Protein AF-A0A945W3G8-F1 (afdb_monomer_lite)

pLDDT: mean 80.47, std 15.17, range [30.19, 98.31]

Radius of gyration: 28.45 Å; chains: 1; bounding box: 68×51×77 Å

Foldseek 3Di:
DDDDDPVLVQVLQLLLLLCLLCVVQPQAAPPPRHRPSLQKAWAFPDPVPAPDGLSVQSGDPDPDNHFSVVSVVRSVRTHIHGQLRRQCVVPVEADVVLVVLCVLVVHQAAPPPRHHGSYSSQKAWAQPDPVPAPDGPPPPQADPVVRDGVDDPVVVSVRSVRTGIHGSNVSSVVVDPPVSCVVCVVVSNVCNVPPDGLVPAPLVVLLVCVVVPHDLVRVCVVRVHDSVSSVVSVVVCVVVVVHDDPPPPVPQQAADDPVCLVVCLVVLVVCQVVPDDLVVSCVVVRHDSVSSVVSVVVCVVVVNDRDDPDDPDPPD

Secondary structure (DSSP, 8-state):
-PPPPHHHHHHHHHHHHHHHHHHHTTSS-TTT----TTTEEEEES-TTS-SS-HHHHH---TT-PPPHHHHHHHHTTEEEEEHHHHHHHH--SPPHHHHHHHHHHT--S-TTT----SSGGGEEEEES-SSS-SS-TTSS-EEGGGTEESS-HHHHHHHHTTEEEEEHHHHHHHHS-HHHHHHHHHHHHHHHHT---GGGS-HHHHHHHHHTT--HHHHHHHTTS-HHHHHHHHHHHHHTTSSPPP------PPPPPHHHHHHHHHHHHHHHHTT--HHHHHHHHTS-HHHHHHHHHHHHHTT--------S----

Sequence (316 aa):
MEHPHKNDQIYALFWAKKIKAIRLLGGKCKKCNNDDIFVLEFHHIDSKTKKGEINSFLQSKKKCSSKWSEIEKELNKCELLCRNCHAELHHPMSHPLKEKLLELKGYDNCSKCGYKGKSSASLDFHHRNREEKKFKLSDKYYRYTLKRFILPLETIIIELDKCDILCRNCHTLEIINMPKFDRLKKKIYYKTENYVEIDNWDTEKLKKMYNEGYVYPKIASKLGCSRFTVMNLIKKMLSDKSLKKRSSKIVKRKPLPKSKFYKKRYKMEKMYLDGMIIKEIASIMNCDNKTVLNIMELLRKEGRDVPMRYRRRNLK

Structure (mmCIF, N/CA/C/O backbone):
data_AF-A0A945W3G8-F1
#
_entry.id   AF-A0A945W3G8-F1
#
loop_
_atom_site.group_PDB
_atom_site.id
_atom_site.type_symbol
_atom_site.label_atom_id
_atom_site.label_alt_id
_atom_site.label_comp_id
_atom_site.label_asym_id
_atom_site.label_entity_id
_atom_site.label_seq_id
_atom_site.pdbx_PDB_ins_code
_atom_site.Cartn_x
_atom_site.Cartn_y
_atom_site.Cartn_z
_atom_site.occupancy
_atom_site.B_iso_or_equiv
_atom_site.auth_seq_id
_atom_site.auth_comp_id
_atom_site.auth_asym_id
_atom_site.auth_atom_id
_atom_site.pdbx_PDB_model_num
ATOM 1 N N . MET A 1 1 ? -14.868 -20.190 14.571 1.00 30.72 1 MET A N 1
ATOM 2 C CA . MET A 1 1 ? -14.500 -18.902 13.937 1.00 30.72 1 MET A CA 1
ATOM 3 C C . MET A 1 1 ? -13.029 -18.640 14.213 1.00 30.72 1 MET A C 1
ATOM 5 O O . MET A 1 1 ? -12.675 -18.397 15.360 1.00 30.72 1 MET A O 1
ATOM 9 N N . GLU A 1 2 ? -12.173 -18.763 13.199 1.00 31.05 2 GLU A N 1
ATOM 10 C CA . GLU A 1 2 ? -10.727 -18.560 13.340 1.00 31.05 2 GLU A CA 1
ATOM 11 C C . GLU A 1 2 ? -10.406 -17.135 13.807 1.00 31.05 2 GLU A C 1
ATOM 13 O O . GLU A 1 2 ? -10.889 -16.139 13.260 1.00 31.05 2 GLU A O 1
ATOM 18 N N . HIS A 1 3 ? -9.592 -17.025 14.855 1.00 34.25 3 HIS A N 1
ATOM 19 C CA . HIS A 1 3 ? -9.113 -15.737 15.333 1.00 34.25 3 HIS A CA 1
ATOM 20 C C . HIS A 1 3 ? -8.215 -15.089 14.265 1.00 34.25 3 HIS A C 1
ATOM 22 O O . HIS A 1 3 ? -7.260 -15.718 13.815 1.00 34.25 3 HIS A O 1
ATOM 28 N N . PRO A 1 4 ? -8.442 -13.818 13.882 1.00 46.78 4 PRO A N 1
ATOM 29 C CA . PRO A 1 4 ? -7.629 -13.179 12.857 1.00 46.78 4 PRO A CA 1
ATOM 30 C C . PRO A 1 4 ? -6.174 -13.071 13.328 1.00 46.78 4 PRO A C 1
ATOM 32 O O . PRO A 1 4 ? -5.894 -12.394 14.325 1.00 46.78 4 PRO A O 1
ATOM 35 N N . HIS A 1 5 ? -5.251 -13.701 12.592 1.00 60.31 5 HIS A N 1
ATOM 36 C CA . HIS A 1 5 ? -3.813 -13.604 12.834 1.00 60.31 5 HIS A CA 1
ATOM 37 C C . HIS A 1 5 ? -3.393 -12.129 12.950 1.00 60.31 5 HIS A C 1
ATOM 39 O O . HIS A 1 5 ? -3.849 -11.268 12.197 1.00 60.31 5 HIS A O 1
ATOM 45 N N . LYS A 1 6 ? -2.491 -11.808 13.886 1.00 61.47 6 LYS A N 1
ATOM 46 C CA . LYS A 1 6 ? -2.001 -10.436 14.147 1.00 61.47 6 LYS A CA 1
ATOM 47 C C . LYS A 1 6 ? -1.537 -9.702 12.874 1.00 61.47 6 LYS A C 1
ATOM 49 O O . LYS A 1 6 ? -1.712 -8.489 12.764 1.00 61.47 6 LYS A O 1
ATOM 54 N N . ASN A 1 7 ? -1.021 -10.444 11.896 1.00 76.75 7 ASN A N 1
ATOM 55 C CA . ASN A 1 7 ? -0.588 -9.928 10.597 1.00 76.75 7 ASN A CA 1
ATOM 56 C C . ASN A 1 7 ? -1.745 -9.407 9.724 1.00 76.75 7 ASN A C 1
ATOM 58 O O . ASN A 1 7 ? -1.542 -8.473 8.952 1.00 76.75 7 ASN A O 1
ATOM 62 N N . ASP A 1 8 ? -2.959 -9.937 9.872 1.00 84.06 8 ASP A N 1
ATOM 63 C CA . ASP A 1 8 ? -4.133 -9.512 9.100 1.00 84.06 8 ASP A CA 1
ATOM 64 C C . ASP A 1 8 ? -4.703 -8.190 9.597 1.00 84.06 8 ASP A C 1
ATOM 66 O O . ASP A 1 8 ? -5.223 -7.396 8.819 1.00 84.06 8 ASP A O 1
ATOM 70 N N . GLN A 1 9 ? -4.594 -7.917 10.898 1.00 80.69 9 GLN A N 1
ATOM 71 C CA . GLN A 1 9 ? -5.005 -6.625 11.446 1.00 80.69 9 GLN A CA 1
ATOM 72 C C . GLN A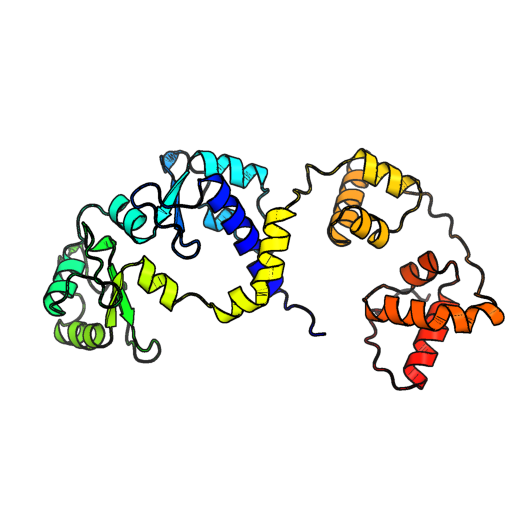 1 9 ? -4.102 -5.495 10.947 1.00 80.69 9 GLN A C 1
ATOM 74 O O . GLN A 1 9 ? -4.609 -4.442 10.568 1.00 80.69 9 GLN A O 1
ATOM 79 N N . ILE A 1 10 ? -2.786 -5.732 10.922 1.00 83.19 10 ILE A N 1
ATOM 80 C CA . ILE A 1 10 ? -1.793 -4.772 10.418 1.00 83.19 10 ILE A CA 1
ATOM 81 C C . ILE A 1 10 ? -2.000 -4.546 8.919 1.00 83.19 10 ILE A C 1
ATOM 83 O O . ILE A 1 10 ? -2.080 -3.400 8.485 1.00 83.19 10 ILE A O 1
ATOM 87 N N . TYR A 1 11 ? -2.154 -5.627 8.151 1.00 87.50 11 TYR A N 1
ATOM 88 C CA . TYR A 1 11 ? -2.417 -5.562 6.714 1.00 87.50 11 TYR A CA 1
ATOM 89 C C . TYR A 1 11 ? -3.711 -4.798 6.404 1.00 87.50 11 TYR A C 1
ATOM 91 O O . TYR A 1 11 ? -3.707 -3.886 5.580 1.00 87.50 11 TYR A O 1
ATOM 99 N N . ALA A 1 12 ? -4.804 -5.110 7.110 1.00 89.06 12 ALA A N 1
ATOM 100 C CA . ALA A 1 12 ? -6.080 -4.436 6.901 1.00 89.06 12 ALA A CA 1
ATOM 101 C C . ALA A 1 12 ? -6.018 -2.942 7.252 1.00 89.06 12 ALA A C 1
ATOM 103 O O . ALA A 1 12 ? -6.626 -2.127 6.569 1.00 89.06 12 ALA A O 1
ATOM 104 N N . LEU A 1 13 ? -5.283 -2.569 8.307 1.00 86.50 13 LEU A N 1
ATOM 105 C CA . LEU A 1 13 ? -5.115 -1.167 8.693 1.00 86.50 13 LEU A CA 1
ATOM 106 C C . LEU A 1 13 ? -4.261 -0.387 7.685 1.00 86.50 13 LEU A C 1
ATOM 108 O O . LEU A 1 13 ? -4.603 0.749 7.368 1.00 86.50 13 LEU A O 1
ATOM 112 N N . PHE A 1 14 ? -3.182 -0.992 7.181 1.00 90.38 14 PHE A N 1
ATOM 113 C CA . PHE A 1 14 ? -2.349 -0.400 6.133 1.00 90.38 14 PHE A CA 1
ATOM 114 C C . PHE A 1 14 ? -3.186 -0.068 4.895 1.00 90.38 14 PHE A C 1
ATOM 116 O O . PHE A 1 14 ? -3.223 1.085 4.471 1.00 90.38 14 PHE A O 1
ATOM 123 N N . TRP A 1 15 ? -3.919 -1.053 4.367 1.00 93.38 15 TRP A N 1
ATOM 124 C CA . TRP A 1 15 ? -4.763 -0.845 3.191 1.00 93.38 15 TRP A CA 1
ATOM 125 C C . TRP A 1 15 ? -5.901 0.131 3.451 1.00 93.38 15 TRP A C 1
ATOM 127 O O . TRP A 1 15 ? -6.188 0.958 2.592 1.00 93.38 15 TRP A O 1
ATOM 137 N N . ALA A 1 16 ? -6.498 0.107 4.646 1.00 92.31 16 ALA A N 1
ATOM 138 C CA . ALA A 1 16 ? -7.547 1.055 4.991 1.00 92.31 16 ALA A CA 1
ATOM 139 C C . ALA A 1 16 ? -7.052 2.507 4.914 1.00 92.31 16 ALA A C 1
ATOM 141 O O . ALA A 1 16 ? -7.707 3.349 4.298 1.00 92.31 16 ALA A O 1
ATOM 142 N N . LYS A 1 17 ? -5.867 2.781 5.482 1.00 91.38 17 LYS A N 1
ATOM 143 C CA . LYS A 1 17 ? -5.213 4.093 5.397 1.00 91.38 17 LYS A CA 1
ATOM 144 C C . LYS A 1 17 ? -4.795 4.433 3.964 1.00 91.38 17 LYS A C 1
ATOM 146 O O . LYS A 1 17 ? -5.024 5.559 3.537 1.00 91.38 17 LYS A O 1
ATOM 151 N N . LYS A 1 18 ? -4.224 3.476 3.216 1.00 94.31 18 LYS A N 1
ATOM 152 C CA . LYS A 1 18 ? -3.807 3.679 1.817 1.00 94.31 18 LYS A CA 1
ATOM 153 C C . LYS A 1 18 ? -4.994 4.076 0.934 1.00 94.31 18 LYS A C 1
ATOM 155 O O . LYS A 1 18 ? -4.904 5.067 0.225 1.00 94.31 18 LYS A O 1
ATOM 160 N N . ILE A 1 19 ? -6.113 3.356 1.019 1.00 95.94 19 ILE A N 1
ATOM 161 C CA . ILE A 1 19 ? -7.331 3.663 0.250 1.00 95.94 19 ILE A CA 1
ATOM 162 C C . ILE A 1 19 ? -7.893 5.027 0.653 1.00 95.94 19 ILE A C 1
ATOM 164 O O . ILE A 1 19 ? -8.250 5.819 -0.214 1.00 95.94 19 ILE A O 1
ATOM 168 N N . LYS A 1 20 ? -7.933 5.335 1.957 1.00 94.38 20 LYS A N 1
ATOM 169 C CA . LYS A 1 20 ? -8.378 6.651 2.431 1.00 94.38 20 LYS A CA 1
ATOM 170 C C . LYS A 1 20 ? -7.509 7.778 1.853 1.00 94.38 20 LYS A C 1
ATOM 172 O O . LYS A 1 20 ? -8.040 8.788 1.412 1.00 94.38 20 LYS A O 1
ATOM 177 N N . ALA A 1 21 ? -6.193 7.576 1.800 1.00 94.81 21 ALA A N 1
ATOM 178 C CA . ALA A 1 21 ? -5.236 8.542 1.264 1.00 94.81 21 ALA A CA 1
ATOM 179 C C . ALA A 1 21 ? -5.372 8.715 -0.257 1.00 94.81 21 ALA A C 1
ATOM 181 O O . ALA A 1 21 ? -5.361 9.836 -0.751 1.00 94.81 21 ALA A O 1
ATOM 182 N N . ILE A 1 22 ? -5.571 7.614 -0.989 1.00 97.12 22 ILE A N 1
ATOM 183 C CA . ILE A 1 22 ? -5.859 7.630 -2.431 1.00 97.12 22 ILE A CA 1
ATOM 184 C C . ILE A 1 22 ? -7.118 8.452 -2.724 1.00 97.12 22 ILE A C 1
ATOM 186 O O . ILE A 1 22 ? -7.099 9.301 -3.611 1.00 97.12 22 ILE A O 1
ATOM 190 N N . ARG A 1 23 ? -8.198 8.241 -1.959 1.00 96.25 23 ARG A N 1
ATOM 191 C CA . ARG A 1 23 ? -9.456 8.983 -2.128 1.00 96.25 23 ARG A CA 1
ATOM 192 C C . ARG A 1 23 ? -9.293 10.482 -1.874 1.00 96.25 23 ARG A C 1
ATOM 194 O O . ARG A 1 23 ? -9.850 11.265 -2.632 1.00 96.25 23 ARG A O 1
ATOM 201 N N . LEU A 1 24 ? -8.515 10.876 -0.860 1.00 94.81 24 LEU A N 1
ATOM 202 C CA . LEU A 1 24 ? -8.228 12.292 -0.592 1.00 94.81 24 LEU A CA 1
ATOM 203 C C . LEU A 1 24 ? -7.508 12.983 -1.758 1.00 94.81 24 LEU A C 1
ATOM 205 O O . LEU A 1 24 ? -7.761 14.152 -2.014 1.00 94.81 24 LEU A O 1
ATOM 209 N N . LEU A 1 25 ? -6.650 12.262 -2.484 1.00 95.81 25 LEU A N 1
ATOM 210 C CA . LEU A 1 25 ? -5.926 12.789 -3.646 1.00 95.81 25 LEU A CA 1
ATOM 211 C C . LEU A 1 25 ? -6.666 12.570 -4.980 1.00 95.81 25 LEU A C 1
ATOM 213 O O . LEU A 1 25 ? -6.052 12.620 -6.043 1.00 95.81 25 LEU A O 1
ATOM 217 N N . GLY A 1 26 ? -7.978 12.310 -4.942 1.00 95.94 26 GLY A N 1
ATOM 218 C CA . GLY A 1 26 ? -8.833 12.227 -6.132 1.00 95.94 26 GLY A CA 1
ATOM 219 C C . GLY A 1 26 ? -8.978 10.835 -6.753 1.00 95.94 26 GLY A C 1
ATOM 220 O O . GLY A 1 26 ? -9.669 10.692 -7.757 1.00 95.94 26 GLY A O 1
ATOM 221 N N . GLY A 1 27 ? -8.367 9.798 -6.173 1.00 97.44 27 GLY A N 1
ATOM 222 C CA . GLY A 1 27 ? -8.619 8.400 -6.544 1.00 97.44 27 GLY A CA 1
ATOM 223 C C . GLY A 1 27 ? -7.973 7.913 -7.843 1.00 97.44 27 GLY A C 1
ATOM 224 O O . GLY A 1 27 ? -8.088 6.733 -8.151 1.00 97.44 27 GLY A O 1
ATOM 225 N N . LYS A 1 28 ? -7.279 8.781 -8.582 1.00 98.31 28 LYS A N 1
ATOM 226 C CA . LYS A 1 28 ? -6.710 8.470 -9.898 1.00 98.31 28 LYS A CA 1
ATOM 227 C C . LYS A 1 28 ? -5.359 9.136 -10.121 1.00 98.31 28 LYS A C 1
ATOM 229 O O . LYS A 1 28 ? -5.030 10.141 -9.498 1.00 98.31 28 LYS A O 1
ATOM 234 N N . CYS A 1 29 ? -4.580 8.574 -11.035 1.00 98.25 29 CYS A N 1
ATOM 235 C CA . CYS A 1 29 ? -3.309 9.125 -11.479 1.00 98.25 29 CYS A CA 1
ATOM 236 C C . CYS A 1 29 ? -3.519 10.503 -12.116 1.00 98.25 29 CYS A C 1
ATOM 238 O O . CYS A 1 29 ? -4.246 10.625 -13.100 1.00 98.25 29 CYS A O 1
ATOM 240 N N . LYS A 1 30 ? -2.802 11.518 -11.630 1.00 97.81 30 LYS A N 1
ATOM 241 C CA . LYS A 1 30 ? -2.860 12.892 -12.147 1.00 97.81 30 LYS A CA 1
ATOM 242 C C . LYS A 1 30 ? -2.404 13.018 -13.608 1.00 97.81 30 LYS A C 1
ATOM 244 O O . LYS A 1 30 ? -2.843 13.926 -14.301 1.00 97.81 30 LYS A O 1
ATOM 249 N N . LYS A 1 31 ? -1.543 12.108 -14.087 1.00 96.69 31 LYS A N 1
ATOM 250 C CA . LYS A 1 31 ? -0.975 12.138 -15.451 1.00 96.69 31 LYS A CA 1
ATOM 251 C C . LYS A 1 31 ? -1.792 11.351 -16.482 1.00 96.69 31 LYS A C 1
ATOM 253 O O . LYS A 1 31 ? -1.876 11.777 -17.625 1.00 96.69 31 LYS A O 1
ATOM 258 N N . CYS A 1 32 ? -2.344 10.190 -16.116 1.00 96.06 32 CYS A N 1
ATOM 259 C CA . CYS A 1 32 ? -2.992 9.278 -17.075 1.00 96.06 32 CYS A CA 1
ATOM 260 C C . CYS A 1 32 ? -4.372 8.762 -16.649 1.00 96.06 32 CYS A C 1
ATOM 262 O O . CYS A 1 32 ? -4.902 7.865 -17.295 1.00 96.06 32 CYS A O 1
ATOM 264 N N . ASN A 1 33 ? -4.942 9.281 -15.558 1.00 97.44 33 ASN A N 1
ATOM 265 C CA . ASN A 1 33 ? -6.260 8.911 -15.031 1.00 97.44 33 ASN A CA 1
ATOM 266 C C . ASN A 1 33 ? -6.455 7.442 -14.612 1.00 97.44 33 ASN A C 1
ATOM 268 O O . ASN A 1 33 ? -7.558 7.095 -14.211 1.00 97.44 33 ASN A O 1
ATOM 272 N N . ASN A 1 34 ? -5.418 6.596 -14.631 1.00 97.12 34 ASN A N 1
ATOM 273 C CA . ASN A 1 34 ? -5.500 5.241 -14.077 1.00 97.12 34 ASN A CA 1
ATOM 274 C C . ASN A 1 34 ? -5.949 5.294 -12.604 1.00 97.12 34 ASN A C 1
ATOM 276 O O . ASN A 1 34 ? -5.357 6.031 -11.816 1.00 97.12 34 ASN A O 1
ATOM 280 N N . ASP A 1 35 ? -6.976 4.534 -12.247 1.00 97.88 35 ASP A N 1
ATOM 281 C CA . ASP A 1 35 ? -7.663 4.552 -10.951 1.00 97.88 35 ASP A CA 1
ATOM 282 C C . ASP A 1 35 ? -7.461 3.261 -10.137 1.00 97.88 35 ASP A C 1
ATOM 284 O O . ASP A 1 35 ? -8.053 3.073 -9.070 1.00 97.88 35 ASP A O 1
ATOM 288 N N . ASP A 1 36 ? -6.571 2.376 -10.591 1.00 97.44 36 ASP A N 1
ATOM 289 C CA . ASP A 1 36 ? -6.292 1.126 -9.901 1.00 97.44 36 ASP A CA 1
ATOM 290 C C . ASP A 1 36 ? -5.478 1.377 -8.615 1.00 97.44 36 ASP A C 1
ATOM 292 O O . ASP A 1 36 ? -4.273 1.656 -8.610 1.00 97.44 36 ASP A O 1
ATOM 296 N N . ILE A 1 37 ? -6.154 1.215 -7.474 1.00 97.31 37 ILE A N 1
ATOM 297 C CA . ILE A 1 37 ? -5.619 1.433 -6.121 1.00 97.31 37 ILE A CA 1
ATOM 298 C C . ILE A 1 37 ? -4.339 0.641 -5.811 1.00 97.31 37 ILE A C 1
ATOM 300 O O . ILE A 1 37 ? -3.584 0.998 -4.894 1.00 97.31 37 ILE A O 1
ATOM 304 N N . PHE A 1 38 ? -4.095 -0.451 -6.534 1.00 97.12 38 PHE A N 1
ATOM 305 C CA . PHE A 1 38 ? -2.949 -1.325 -6.338 1.00 97.12 38 PHE A CA 1
ATOM 306 C C . PHE A 1 38 ? -1.671 -0.741 -6.941 1.00 97.12 38 PHE A C 1
ATOM 308 O O . PHE A 1 38 ? -0.588 -0.901 -6.362 1.00 97.12 38 PHE A O 1
ATOM 315 N N . VAL A 1 39 ? -1.800 -0.003 -8.045 1.00 97.25 39 VAL A N 1
ATOM 316 C CA . VAL A 1 39 ? -0.677 0.579 -8.792 1.00 97.25 39 VAL A CA 1
ATOM 317 C C . VAL A 1 39 ? -0.473 2.065 -8.509 1.00 97.25 39 VAL A C 1
ATOM 319 O O . VAL A 1 39 ? 0.512 2.635 -8.972 1.00 97.25 39 VAL A O 1
ATOM 322 N N . LEU A 1 40 ? -1.363 2.696 -7.740 1.00 97.88 40 LEU A N 1
ATOM 323 C CA . LEU A 1 40 ? -1.220 4.091 -7.327 1.00 97.88 40 LEU A CA 1
ATOM 324 C C . LEU A 1 40 ? -0.195 4.258 -6.190 1.00 97.88 40 LEU A C 1
ATOM 326 O O . LEU A 1 40 ? -0.172 3.501 -5.203 1.00 97.88 40 LEU A O 1
ATOM 330 N N . GLU A 1 41 ? 0.646 5.281 -6.349 1.00 95.12 41 GLU A N 1
ATOM 331 C CA . GLU A 1 41 ? 1.712 5.710 -5.446 1.00 95.12 41 GLU A CA 1
ATOM 332 C C . GLU A 1 41 ? 1.650 7.221 -5.187 1.00 95.12 41 GLU A C 1
ATOM 334 O O . GLU A 1 41 ? 1.136 7.999 -5.992 1.00 95.12 41 GLU A O 1
ATOM 339 N N . PHE A 1 42 ? 2.172 7.618 -4.027 1.00 95.50 42 PHE A N 1
ATOM 340 C CA . PHE A 1 42 ? 2.238 9.007 -3.589 1.00 95.50 42 PHE A CA 1
ATOM 341 C C . PHE A 1 42 ? 3.587 9.588 -3.997 1.00 95.50 42 PHE A C 1
ATOM 343 O O . PHE A 1 42 ? 4.619 9.115 -3.520 1.00 95.50 42 PHE A O 1
ATOM 350 N N . HIS A 1 43 ? 3.564 10.593 -4.863 1.00 93.62 43 HIS A N 1
ATOM 351 C CA . HIS A 1 43 ? 4.745 11.324 -5.293 1.00 93.62 43 HIS A CA 1
ATOM 352 C C . HIS A 1 43 ? 4.803 12.666 -4.566 1.00 93.62 43 HIS A C 1
ATOM 354 O O . HIS A 1 43 ? 3.869 13.456 -4.669 1.00 93.62 43 HIS A O 1
ATOM 360 N N . HIS A 1 44 ? 5.877 12.941 -3.829 1.00 93.06 44 HIS A N 1
ATOM 361 C CA . HIS A 1 44 ? 6.089 14.263 -3.234 1.00 93.06 44 HIS A CA 1
ATOM 362 C C . HIS A 1 44 ? 6.434 15.284 -4.317 1.00 93.06 44 HIS A C 1
ATOM 364 O O . HIS A 1 44 ? 7.439 15.116 -5.000 1.00 93.06 44 HIS A O 1
ATOM 370 N N . ILE A 1 45 ? 5.654 16.366 -4.402 1.00 91.12 45 ILE A N 1
ATOM 371 C CA . ILE A 1 45 ? 5.853 17.451 -5.379 1.00 91.12 45 ILE A CA 1
ATOM 372 C C . ILE A 1 45 ? 7.217 18.122 -5.163 1.00 91.12 45 ILE A C 1
ATOM 374 O O . ILE A 1 45 ? 7.947 18.379 -6.114 1.00 91.12 45 ILE A O 1
ATOM 378 N N . ASP A 1 46 ? 7.586 18.352 -3.898 1.00 87.31 46 ASP A N 1
ATOM 379 C CA . ASP A 1 46 ? 8.932 18.772 -3.512 1.00 87.31 46 ASP A CA 1
ATOM 380 C C . ASP A 1 46 ? 9.497 17.838 -2.439 1.00 87.31 46 ASP A C 1
ATOM 382 O O . ASP A 1 46 ? 9.131 17.884 -1.259 1.00 87.31 46 ASP A O 1
ATOM 386 N N . SER A 1 47 ? 10.453 17.010 -2.857 1.00 81.62 47 SER A N 1
ATOM 387 C CA . SER A 1 47 ? 11.159 16.062 -1.997 1.00 81.62 47 SER A CA 1
ATOM 388 C C . SER A 1 47 ? 11.932 16.698 -0.833 1.00 81.62 47 SER A C 1
ATOM 390 O O . SER A 1 47 ? 12.210 15.991 0.133 1.00 81.62 47 SER A O 1
ATOM 392 N N . LYS A 1 48 ? 12.266 17.996 -0.878 1.00 81.00 48 LYS A N 1
ATOM 393 C CA . LYS A 1 48 ? 12.974 18.695 0.211 1.00 81.00 48 LYS A CA 1
ATOM 394 C C . LYS A 1 48 ? 12.054 19.020 1.386 1.00 81.00 48 LYS A C 1
ATOM 396 O O . LYS A 1 48 ? 12.516 19.179 2.511 1.00 81.00 48 LYS A O 1
ATOM 401 N N . THR A 1 49 ? 10.748 19.085 1.139 1.00 77.94 49 THR A N 1
ATOM 402 C CA . THR A 1 49 ? 9.741 19.448 2.150 1.00 77.94 49 THR A CA 1
ATOM 403 C C . THR A 1 49 ? 9.152 18.240 2.883 1.00 77.94 49 THR A C 1
ATOM 405 O O . THR A 1 49 ? 8.350 18.407 3.816 1.00 77.94 49 THR A O 1
ATOM 408 N N . LYS A 1 50 ? 9.519 17.017 2.473 1.00 77.31 50 LYS A N 1
ATOM 409 C CA . LYS A 1 50 ? 8.966 15.784 3.038 1.00 77.31 50 LYS A CA 1
ATOM 410 C C . LYS A 1 50 ? 9.526 15.496 4.424 1.00 77.31 50 LYS A C 1
ATOM 412 O O . LYS A 1 50 ? 10.718 15.650 4.678 1.00 77.31 50 LYS A O 1
ATOM 417 N N . LYS A 1 51 ? 8.672 15.003 5.319 1.00 72.81 51 LYS A N 1
ATOM 418 C CA . LYS A 1 51 ? 9.115 14.446 6.612 1.00 72.81 51 LYS A CA 1
ATOM 419 C C . LYS A 1 51 ? 9.484 12.965 6.499 1.00 72.81 51 LYS A C 1
ATOM 421 O O . LYS A 1 51 ? 10.143 12.426 7.383 1.00 72.81 51 LYS A O 1
ATOM 426 N N . GLY A 1 52 ? 9.064 12.308 5.419 1.00 76.25 52 GLY A N 1
ATOM 427 C CA . GLY A 1 52 ? 9.416 10.932 5.084 1.00 76.25 52 GLY A CA 1
ATOM 428 C C . GLY A 1 52 ? 8.495 10.355 4.010 1.00 76.25 52 GLY A C 1
ATOM 429 O O . GLY A 1 52 ? 7.562 11.007 3.553 1.00 76.25 52 GLY A O 1
ATOM 430 N N . GLU A 1 53 ? 8.731 9.104 3.626 1.00 81.19 53 GLU A N 1
ATOM 431 C CA . GLU A 1 53 ? 7.901 8.404 2.638 1.00 81.19 53 GLU A CA 1
ATOM 432 C C . GLU A 1 53 ? 6.492 8.119 3.174 1.00 81.19 53 GLU A C 1
ATOM 434 O O . GLU A 1 53 ? 6.362 7.495 4.230 1.00 81.19 53 GLU A O 1
ATOM 439 N N . ILE A 1 54 ? 5.434 8.462 2.425 1.00 84.25 54 ILE A N 1
ATOM 440 C CA . ILE A 1 54 ? 4.034 8.211 2.833 1.00 84.25 54 ILE A CA 1
ATOM 441 C C . ILE A 1 54 ? 3.816 6.741 3.210 1.00 84.25 54 ILE A C 1
ATOM 443 O O . ILE A 1 54 ? 3.218 6.438 4.243 1.00 84.25 54 ILE A O 1
ATOM 447 N N . ASN A 1 55 ? 4.371 5.806 2.433 1.00 81.00 55 ASN A N 1
ATOM 448 C CA . ASN A 1 55 ? 4.275 4.372 2.721 1.00 81.00 55 ASN A CA 1
ATOM 449 C C . ASN A 1 55 ? 4.844 3.988 4.099 1.00 81.00 55 ASN A C 1
ATOM 451 O O . ASN A 1 55 ? 4.395 3.004 4.690 1.00 81.00 55 ASN A O 1
ATOM 455 N N . SER A 1 56 ? 5.799 4.745 4.638 1.00 79.25 56 SER A N 1
ATOM 456 C CA . SER A 1 56 ? 6.315 4.552 5.996 1.00 79.25 56 SER A CA 1
ATOM 457 C C . SER A 1 56 ? 5.315 5.025 7.053 1.00 79.25 56 SER A C 1
ATOM 459 O O . SER A 1 56 ? 5.088 4.303 8.020 1.00 79.25 56 SER A O 1
ATOM 461 N N . PHE A 1 57 ? 4.636 6.158 6.838 1.00 75.25 57 PHE A N 1
ATOM 462 C CA . PHE A 1 57 ? 3.567 6.643 7.729 1.00 75.25 57 PHE A CA 1
ATOM 463 C C . PHE A 1 57 ? 2.326 5.728 7.722 1.00 75.25 57 PHE A C 1
ATOM 465 O O . PHE A 1 57 ? 1.633 5.569 8.734 1.00 75.25 57 PHE A O 1
ATOM 472 N N . LEU A 1 58 ? 2.037 5.087 6.584 1.00 81.50 58 LEU A N 1
ATOM 473 C CA . LEU A 1 58 ? 0.940 4.123 6.454 1.00 81.50 58 LEU A CA 1
ATOM 474 C C . LEU A 1 58 ? 1.238 2.793 7.168 1.00 81.50 58 LEU A C 1
ATOM 476 O O . LEU A 1 58 ? 0.314 2.116 7.636 1.00 81.50 58 LEU A O 1
ATOM 480 N N . GLN A 1 59 ? 2.512 2.406 7.276 1.00 76.94 59 GLN A N 1
ATOM 481 C CA . GLN A 1 59 ? 2.924 1.161 7.919 1.00 76.94 59 GLN A CA 1
ATOM 482 C C . GLN A 1 59 ? 2.777 1.233 9.441 1.00 76.94 59 GLN A C 1
ATOM 484 O O . GLN A 1 59 ? 3.453 1.977 10.139 1.00 76.94 59 GLN A O 1
ATOM 489 N N . SER A 1 60 ? 1.940 0.359 9.996 1.00 61.53 60 SER A N 1
ATOM 490 C CA . SER A 1 60 ? 1.753 0.251 11.444 1.00 61.53 60 SER A CA 1
ATOM 491 C C . SER A 1 60 ? 2.681 -0.814 12.045 1.00 61.53 60 SER A C 1
ATOM 493 O O . SER A 1 60 ? 2.220 -1.876 12.472 1.00 61.53 60 SER A O 1
ATOM 495 N N . LYS A 1 61 ? 4.002 -0.578 12.080 1.00 55.84 61 LYS A N 1
ATOM 496 C CA . LYS A 1 61 ? 4.937 -1.492 12.768 1.00 55.84 61 LYS A CA 1
ATOM 497 C C . LYS A 1 61 ? 5.015 -1.170 14.267 1.00 55.84 61 LYS A C 1
ATOM 499 O O . LYS A 1 61 ? 5.483 -0.112 14.659 1.00 55.84 61 LYS A O 1
ATOM 504 N N . LYS A 1 62 ? 4.542 -2.131 15.077 1.00 44.09 62 LYS A N 1
ATOM 505 C CA . LYS A 1 62 ? 4.687 -2.408 16.532 1.00 44.09 62 LYS A CA 1
ATOM 506 C C . LYS A 1 62 ? 4.756 -1.278 17.593 1.00 44.09 62 LYS A C 1
ATOM 508 O O . LYS A 1 62 ? 4.459 -1.621 18.733 1.00 44.09 62 LYS A O 1
ATOM 513 N N . LYS A 1 63 ? 5.080 -0.008 17.318 1.00 37.66 63 LYS A N 1
ATOM 514 C CA . LYS A 1 63 ? 5.167 1.048 18.355 1.00 37.66 63 LYS A CA 1
ATOM 515 C C . LYS A 1 63 ? 4.671 2.450 17.973 1.00 37.66 63 LYS A C 1
ATOM 517 O O . LYS A 1 63 ? 4.289 3.163 18.888 1.00 37.66 63 LYS A O 1
ATOM 522 N N . CYS A 1 64 ? 4.565 2.814 16.694 1.00 44.03 64 CYS A N 1
ATOM 523 C CA . CYS A 1 64 ? 3.989 4.100 16.279 1.00 44.03 64 CYS A CA 1
ATOM 524 C C . CYS A 1 64 ? 3.176 3.913 14.998 1.00 44.03 64 CYS A C 1
ATOM 526 O O . CYS A 1 64 ? 3.737 3.745 13.922 1.00 44.03 64 CYS A O 1
ATOM 528 N N . SER A 1 65 ? 1.848 3.911 15.102 1.00 57.69 65 SER A N 1
ATOM 529 C CA . SER A 1 65 ? 1.008 4.214 13.946 1.00 57.69 65 SER A CA 1
ATOM 530 C C . SER A 1 65 ? 0.941 5.732 13.833 1.00 57.69 65 SER A C 1
ATOM 532 O O . SER A 1 65 ? 0.408 6.353 14.754 1.00 57.69 65 SER A O 1
ATOM 534 N N . SER A 1 66 ? 1.439 6.315 12.740 1.00 68.38 66 SER A N 1
ATOM 535 C CA . SER A 1 66 ? 1.264 7.750 12.497 1.00 68.38 66 SER A CA 1
ATOM 536 C C . SER A 1 66 ? -0.213 8.111 12.561 1.00 68.38 66 SER A C 1
ATOM 538 O O . SER A 1 66 ? -1.086 7.332 12.130 1.00 68.38 66 SER A O 1
ATOM 540 N N . LYS A 1 67 ? -0.472 9.273 13.154 1.00 78.69 67 LYS A N 1
ATOM 541 C CA . LYS A 1 67 ? -1.809 9.843 13.253 1.00 78.69 67 LYS A CA 1
ATOM 542 C C . LYS A 1 67 ? -2.345 10.134 11.856 1.00 78.69 67 LYS A C 1
ATOM 544 O O . LYS A 1 67 ? -1.571 10.341 10.923 1.00 78.69 67 LYS A O 1
ATOM 549 N N . TRP A 1 68 ? -3.665 10.095 11.688 1.00 84.88 68 TRP A N 1
ATOM 550 C CA . TRP A 1 68 ? -4.240 10.401 10.379 1.00 84.88 68 TRP A CA 1
ATOM 551 C C . TRP A 1 68 ? -4.009 11.863 10.021 1.00 84.88 68 TRP A C 1
ATOM 553 O O . TRP A 1 68 ? -3.596 12.141 8.907 1.00 84.88 68 TRP A O 1
ATOM 563 N N . SER A 1 69 ? -4.139 12.755 10.998 1.00 84.50 69 SER A N 1
ATOM 564 C CA . SER A 1 69 ? -3.811 14.175 10.890 1.00 84.50 69 SER A CA 1
ATOM 565 C C . SER A 1 69 ? -2.379 14.439 10.397 1.00 84.50 69 SER A C 1
ATOM 567 O O . SER A 1 69 ? -2.146 15.345 9.602 1.00 84.50 69 SER A O 1
ATOM 569 N N . GLU A 1 70 ? -1.401 13.638 10.826 1.00 84.25 70 GLU A N 1
ATOM 570 C CA . GLU A 1 70 ? -0.015 13.725 10.344 1.00 84.25 70 GLU A CA 1
ATOM 571 C C . GLU A 1 70 ? 0.131 13.211 8.911 1.00 84.25 70 GLU A C 1
ATOM 573 O O . GLU A 1 70 ? 0.827 13.830 8.109 1.00 84.25 70 GLU A O 1
ATOM 578 N N . ILE A 1 71 ? -0.532 12.093 8.595 1.00 87.88 71 ILE A N 1
ATOM 579 C CA . ILE A 1 71 ? -0.558 11.533 7.240 1.00 87.88 71 ILE A CA 1
ATOM 580 C C . ILE A 1 71 ? -1.172 12.551 6.277 1.00 87.88 71 ILE A C 1
ATOM 582 O O . ILE A 1 71 ? -0.588 12.827 5.241 1.00 87.88 71 ILE A O 1
ATOM 586 N N . GLU A 1 72 ? -2.306 13.145 6.636 1.00 89.31 72 GLU A N 1
ATOM 587 C CA . GLU A 1 72 ? -3.025 14.137 5.836 1.00 89.31 72 GLU A CA 1
ATOM 588 C C . GLU A 1 72 ? -2.177 15.384 5.559 1.00 89.31 72 GLU A C 1
ATOM 590 O O . GLU A 1 72 ? -2.057 15.804 4.410 1.00 89.31 72 GLU A O 1
ATOM 595 N N . LYS A 1 73 ? -1.476 15.911 6.573 1.00 88.94 73 LYS A N 1
ATOM 596 C CA . LYS A 1 73 ? -0.524 17.020 6.386 1.00 88.94 73 LYS A CA 1
ATOM 597 C C . LYS A 1 73 ? 0.591 16.695 5.394 1.00 88.94 73 LYS A C 1
ATOM 599 O O . LYS A 1 73 ? 1.040 17.585 4.677 1.00 88.94 73 LYS A O 1
ATOM 604 N N . GLU A 1 74 ? 1.072 15.456 5.382 1.00 90.31 74 GLU A N 1
ATOM 605 C CA . GLU A 1 74 ? 2.104 15.033 4.435 1.00 90.31 74 GLU A CA 1
ATOM 606 C C . GLU A 1 74 ? 1.521 14.761 3.038 1.00 90.31 74 GLU A C 1
ATOM 608 O O . GLU A 1 74 ? 2.150 15.102 2.038 1.00 90.31 74 GLU A O 1
ATOM 613 N N . LEU A 1 75 ? 0.295 14.230 2.954 1.00 92.31 75 LEU A N 1
ATOM 614 C CA . LEU A 1 75 ? -0.421 14.023 1.691 1.00 92.31 75 LEU A CA 1
ATOM 615 C C . LEU A 1 75 ? -0.677 15.334 0.945 1.00 92.31 75 LEU A C 1
ATOM 617 O O . LEU A 1 75 ? -0.616 15.330 -0.277 1.00 92.31 75 LEU A O 1
ATOM 621 N N . ASN A 1 76 ? -0.872 16.454 1.646 1.00 91.81 76 ASN A N 1
ATOM 622 C CA . ASN A 1 76 ? -1.035 17.774 1.019 1.00 91.81 76 ASN A CA 1
ATOM 623 C C . ASN A 1 76 ? 0.188 18.234 0.204 1.00 91.81 76 ASN A C 1
ATOM 625 O O . ASN A 1 76 ? 0.086 19.170 -0.581 1.00 91.81 76 ASN A O 1
ATOM 629 N N . LYS A 1 77 ? 1.345 17.590 0.384 1.00 92.38 77 LYS A N 1
ATOM 630 C CA . LYS A 1 77 ? 2.571 17.839 -0.391 1.00 92.38 77 LYS A CA 1
ATOM 631 C C . LYS A 1 77 ? 2.772 16.822 -1.514 1.00 92.38 77 LYS A C 1
ATOM 633 O O . LYS A 1 77 ? 3.823 16.809 -2.157 1.00 92.38 77 LYS A O 1
ATOM 638 N N . CYS A 1 78 ? 1.818 15.915 -1.686 1.00 94.56 78 CYS A N 1
ATOM 639 C CA . CYS A 1 78 ? 1.907 14.805 -2.611 1.00 94.56 78 CYS A CA 1
ATOM 640 C C . CYS A 1 78 ? 0.893 14.954 -3.740 1.00 94.56 78 CYS A C 1
ATOM 642 O O . CYS A 1 78 ? -0.204 15.478 -3.566 1.00 94.56 78 CYS A O 1
ATOM 644 N N . GLU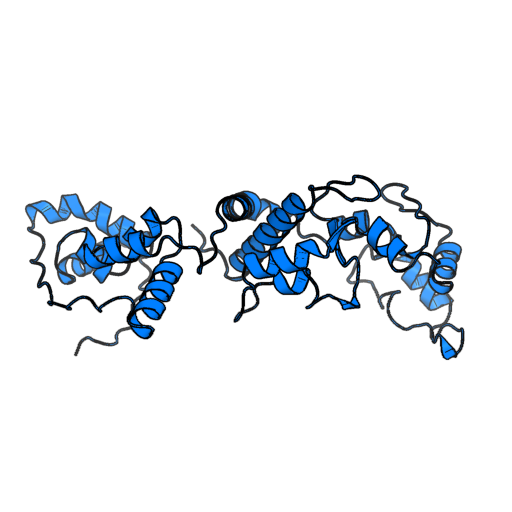 A 1 79 ? 1.235 14.392 -4.886 1.00 95.56 79 GLU A N 1
ATOM 645 C CA . GLU A 1 79 ? 0.298 14.065 -5.945 1.00 95.56 79 GLU A CA 1
ATOM 646 C C . GLU A 1 79 ? 0.222 12.551 -6.134 1.00 95.56 79 GLU A C 1
ATOM 648 O O . GLU A 1 79 ? 1.109 11.795 -5.727 1.00 95.56 79 GLU A O 1
ATOM 653 N N . LEU A 1 80 ? -0.880 12.095 -6.723 1.00 97.62 80 LEU A N 1
ATOM 654 C CA . LEU A 1 80 ? -1.121 10.679 -6.943 1.00 97.62 80 LEU A CA 1
ATOM 655 C C . LEU A 1 80 ? -0.738 10.302 -8.372 1.00 97.62 80 LEU A C 1
ATOM 657 O O . LEU A 1 80 ? -1.281 10.849 -9.332 1.00 97.62 80 LEU A O 1
ATOM 661 N N . LEU A 1 81 ? 0.175 9.346 -8.519 1.00 98.00 81 LEU A N 1
ATOM 662 C CA . LEU A 1 81 ? 0.633 8.841 -9.812 1.00 98.00 81 LEU A CA 1
ATOM 663 C C . LEU A 1 81 ? 0.556 7.313 -9.831 1.00 98.00 81 LEU A C 1
ATOM 665 O O . LEU A 1 81 ? 0.782 6.657 -8.816 1.00 98.00 81 LEU A O 1
ATOM 669 N N . CYS A 1 82 ? 0.256 6.717 -10.986 1.00 98.12 82 CYS A N 1
ATOM 670 C CA . CYS A 1 82 ? 0.457 5.278 -11.151 1.00 98.12 82 CYS A CA 1
ATOM 671 C C . CYS A 1 82 ? 1.957 4.975 -11.253 1.00 98.12 82 CYS A C 1
ATOM 673 O O . CYS A 1 82 ? 2.745 5.839 -11.645 1.00 98.12 82 CYS A O 1
ATOM 675 N N . ARG A 1 83 ? 2.364 3.744 -10.941 1.00 97.31 83 ARG A N 1
ATOM 676 C CA . ARG A 1 83 ? 3.778 3.336 -10.931 1.00 97.31 83 ARG A CA 1
ATOM 677 C C . ARG A 1 83 ? 4.517 3.584 -12.243 1.00 97.31 83 ARG A C 1
ATOM 679 O O . ARG A 1 83 ? 5.700 3.909 -12.197 1.00 97.31 83 ARG A O 1
ATOM 686 N N . ASN A 1 84 ? 3.848 3.456 -13.390 1.00 97.62 84 ASN A N 1
ATOM 687 C CA . ASN A 1 84 ? 4.452 3.808 -14.680 1.00 97.62 84 ASN A CA 1
ATOM 688 C C . ASN A 1 84 ? 4.791 5.305 -14.723 1.00 97.62 84 ASN A C 1
ATOM 690 O O . ASN A 1 84 ? 5.952 5.674 -14.879 1.00 97.62 84 ASN A O 1
ATOM 694 N N . CYS A 1 85 ? 3.789 6.167 -14.515 1.00 97.69 85 CYS A N 1
ATOM 695 C CA . CYS A 1 85 ? 3.952 7.620 -14.559 1.00 97.69 85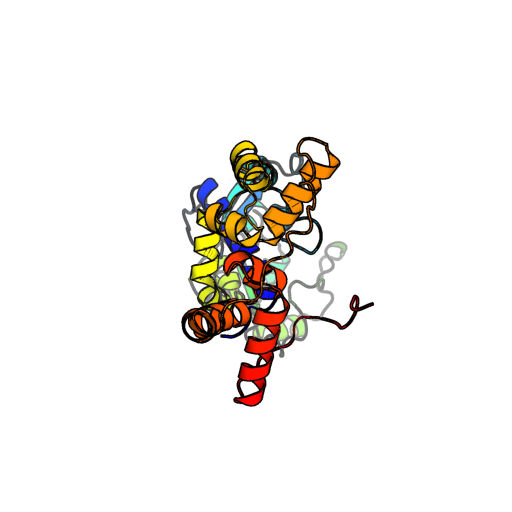 CYS A CA 1
ATOM 696 C C . CYS A 1 85 ? 4.922 8.139 -13.495 1.00 97.69 85 CYS A C 1
ATOM 698 O O . CYS A 1 85 ? 5.702 9.042 -13.778 1.00 97.69 85 CYS A O 1
ATOM 700 N N . HIS A 1 86 ? 4.887 7.555 -12.298 1.00 96.38 86 HIS A N 1
ATOM 701 C CA . HIS A 1 86 ? 5.781 7.895 -11.200 1.00 96.38 86 HIS A CA 1
ATOM 702 C C . HIS A 1 86 ? 7.244 7.574 -11.540 1.00 96.38 86 HIS A C 1
ATOM 704 O O . HIS A 1 86 ? 8.127 8.401 -11.321 1.00 96.38 86 HIS A O 1
ATOM 710 N N . ALA A 1 87 ? 7.506 6.405 -12.134 1.00 94.81 87 ALA A N 1
ATOM 711 C CA . ALA A 1 87 ? 8.854 6.018 -12.540 1.00 94.81 87 ALA A CA 1
ATOM 712 C C . ALA A 1 87 ? 9.402 6.889 -13.677 1.00 94.81 87 ALA A C 1
ATOM 714 O O . ALA A 1 87 ? 10.558 7.296 -13.617 1.00 94.81 87 ALA A O 1
ATOM 715 N N . GLU A 1 88 ? 8.580 7.214 -14.678 1.00 95.50 88 GLU A N 1
ATOM 716 C CA . GLU A 1 88 ? 8.968 8.140 -15.752 1.00 95.50 88 GLU A CA 1
ATOM 717 C C . GLU A 1 88 ? 9.245 9.553 -15.238 1.00 95.50 88 GLU A C 1
ATOM 719 O O . GLU A 1 88 ? 10.084 10.248 -15.795 1.00 95.50 88 GLU A O 1
ATOM 724 N N . LEU A 1 89 ? 8.534 9.996 -14.197 1.00 94.75 89 LEU A N 1
ATOM 725 C CA . LEU A 1 89 ? 8.752 11.317 -13.614 1.00 94.75 89 LEU A CA 1
ATOM 726 C C . LEU A 1 89 ? 10.106 11.398 -12.899 1.00 94.75 89 LEU A C 1
ATOM 728 O O . LEU A 1 89 ? 10.834 12.370 -13.071 1.00 94.75 89 LEU A O 1
ATOM 732 N N . HIS A 1 90 ? 10.470 10.363 -12.136 1.00 90.88 90 HIS A N 1
ATOM 733 C CA . HIS A 1 90 ? 11.781 10.294 -11.482 1.00 90.88 90 HIS A CA 1
ATOM 734 C C . HIS A 1 90 ? 12.934 10.049 -12.459 1.00 90.88 90 HIS A C 1
ATOM 736 O O . HIS A 1 90 ? 14.058 10.488 -12.212 1.00 90.88 90 HIS A O 1
ATOM 742 N N . HIS A 1 91 ? 12.664 9.339 -13.552 1.00 90.81 91 HIS A N 1
ATOM 743 C CA . HIS A 1 91 ? 13.659 8.933 -14.536 1.00 90.81 91 HIS A CA 1
ATOM 744 C C . HIS A 1 91 ? 13.126 9.196 -15.952 1.00 90.81 91 HIS A C 1
ATOM 746 O O . HIS A 1 91 ? 12.726 8.256 -16.651 1.00 90.81 91 HIS A O 1
ATOM 752 N N . PRO A 1 92 ? 13.097 10.474 -16.377 1.00 91.25 92 PRO A N 1
ATOM 753 C CA . PRO A 1 92 ? 12.589 10.854 -17.694 1.00 91.25 92 PRO A CA 1
ATOM 754 C C . PRO A 1 92 ? 13.496 10.358 -18.819 1.00 91.25 92 PRO A C 1
ATOM 756 O O . PRO A 1 92 ? 13.014 10.048 -19.902 1.00 91.25 92 PRO A O 1
ATOM 759 N N . MET A 1 93 ? 14.793 10.227 -18.541 1.00 90.12 93 MET A N 1
ATOM 760 C CA . MET A 1 93 ? 15.750 9.596 -19.438 1.00 90.12 93 MET A CA 1
ATOM 761 C C . MET A 1 93 ? 15.837 8.107 -19.125 1.00 90.12 93 MET A C 1
ATOM 763 O O . MET A 1 93 ? 15.950 7.707 -17.960 1.00 90.12 93 MET A O 1
ATOM 767 N N . SER A 1 94 ? 15.797 7.286 -20.169 1.00 87.06 94 SER A N 1
ATOM 768 C CA . SER A 1 94 ? 16.061 5.862 -20.042 1.00 87.06 94 SER A CA 1
ATOM 769 C C . SER A 1 94 ? 17.465 5.616 -19.499 1.00 87.06 94 SER A C 1
ATOM 771 O O . SER A 1 94 ? 18.409 6.358 -19.767 1.00 87.06 94 SER A O 1
ATOM 773 N N . HIS A 1 95 ? 17.607 4.549 -18.719 1.00 83.44 95 HIS A N 1
ATOM 774 C CA . HIS A 1 95 ? 18.922 4.145 -18.249 1.00 83.44 95 HIS A CA 1
ATOM 775 C C . HIS A 1 95 ? 19.593 3.322 -19.363 1.00 83.44 95 HIS A C 1
ATOM 777 O O . HIS A 1 95 ? 19.034 2.276 -19.704 1.00 83.44 95 HIS A O 1
ATOM 783 N N . PRO A 1 96 ? 20.792 3.685 -19.864 1.00 83.44 96 PRO A N 1
ATOM 784 C CA . PRO A 1 96 ? 21.398 3.037 -21.037 1.00 83.44 96 PRO A CA 1
ATOM 785 C C . PRO A 1 96 ? 21.525 1.515 -20.905 1.00 83.44 96 PRO A C 1
ATOM 787 O O . PRO A 1 96 ? 21.271 0.761 -21.835 1.00 83.44 96 PRO A O 1
ATOM 790 N N . LEU A 1 97 ? 21.850 1.037 -19.699 1.00 79.69 97 LEU A N 1
ATOM 791 C CA . LEU A 1 97 ? 21.893 -0.399 -19.404 1.00 79.69 97 LEU A CA 1
ATOM 792 C C . LEU A 1 97 ? 20.555 -1.097 -19.648 1.00 79.69 97 LEU A C 1
ATOM 794 O O . LEU A 1 97 ? 20.507 -2.209 -20.158 1.00 79.69 97 LEU A O 1
ATOM 798 N N . LYS A 1 98 ? 19.472 -0.458 -19.211 1.00 84.81 98 LYS A N 1
ATOM 799 C CA . LYS A 1 98 ? 18.141 -1.034 -19.292 1.00 84.81 98 LYS A CA 1
ATOM 800 C C . LYS A 1 98 ? 17.681 -1.068 -20.739 1.00 84.81 98 LYS A C 1
ATOM 802 O O . LYS A 1 98 ? 17.123 -2.076 -21.139 1.00 84.81 98 LYS A O 1
ATOM 807 N N . GLU A 1 99 ? 17.994 -0.032 -21.513 1.00 87.50 99 GLU A N 1
ATOM 808 C CA . GLU A 1 99 ? 17.803 -0.045 -22.965 1.00 87.50 99 GLU A CA 1
ATOM 809 C C . GLU A 1 99 ? 18.594 -1.171 -23.610 1.00 87.50 99 GLU A C 1
ATOM 811 O O . GLU A 1 99 ? 18.007 -1.959 -24.339 1.00 87.50 99 GLU A O 1
ATOM 816 N N . LYS A 1 100 ? 19.867 -1.361 -23.239 1.00 86.19 100 LYS A N 1
ATOM 817 C CA . LYS A 1 100 ? 20.655 -2.456 -23.805 1.00 86.19 100 LYS A CA 1
ATOM 818 C C . LYS A 1 100 ? 20.061 -3.836 -23.518 1.00 86.19 100 LYS A C 1
ATOM 820 O O . LYS A 1 100 ? 20.068 -4.707 -24.380 1.00 86.19 100 LYS A O 1
ATOM 825 N N . LEU A 1 101 ? 19.540 -4.048 -22.311 1.00 87.19 101 LEU A N 1
ATOM 826 C CA . LEU A 1 101 ? 18.858 -5.294 -21.955 1.00 87.19 101 LEU A CA 1
ATOM 827 C C . LEU A 1 101 ? 17.532 -5.465 -22.714 1.00 87.19 101 LEU A C 1
ATOM 829 O O . LEU A 1 101 ? 17.212 -6.575 -23.122 1.00 87.19 101 LEU A O 1
ATOM 833 N N . LEU A 1 102 ? 16.773 -4.386 -22.923 1.00 89.75 102 LEU A N 1
ATOM 834 C CA . LEU A 1 102 ? 15.542 -4.414 -23.721 1.00 89.75 102 LEU A CA 1
ATOM 835 C C . LEU A 1 102 ? 15.839 -4.712 -25.202 1.00 89.75 102 LEU A C 1
ATOM 837 O O . LEU A 1 102 ? 15.167 -5.553 -25.794 1.00 89.75 102 LEU A O 1
ATOM 841 N N . GLU A 1 103 ? 16.892 -4.109 -25.764 1.00 90.12 103 GLU A N 1
ATOM 842 C CA . GLU A 1 103 ? 17.397 -4.399 -27.114 1.00 90.12 103 GLU A CA 1
ATOM 843 C C . GLU A 1 103 ? 17.765 -5.875 -27.275 1.00 90.12 103 GLU A C 1
ATOM 845 O O . GLU A 1 103 ? 17.333 -6.509 -28.231 1.00 90.12 103 GLU A O 1
ATOM 850 N N . LEU A 1 104 ? 18.524 -6.445 -26.330 1.00 88.56 104 LEU A N 1
ATOM 851 C CA . LEU A 1 104 ? 18.912 -7.862 -26.364 1.00 88.56 104 LEU A CA 1
ATOM 852 C C . LEU A 1 104 ? 17.706 -8.800 -26.284 1.00 88.56 104 LEU A C 1
ATOM 854 O O . LEU A 1 104 ? 17.734 -9.884 -26.858 1.00 88.56 104 LEU A O 1
ATOM 858 N N . LYS A 1 105 ? 16.644 -8.390 -25.580 1.00 87.75 105 LYS A N 1
ATOM 859 C CA . LYS A 1 105 ? 15.381 -9.133 -25.540 1.00 87.75 105 LYS A CA 1
ATOM 860 C C . LYS A 1 105 ? 14.559 -8.961 -26.825 1.00 87.75 105 LYS A C 1
ATOM 862 O O . LYS A 1 105 ? 13.647 -9.748 -27.059 1.00 87.75 105 LYS A O 1
ATOM 867 N N . GLY A 1 106 ? 14.853 -7.935 -27.625 1.00 88.00 106 GLY A N 1
ATOM 868 C CA . GLY A 1 106 ? 14.076 -7.558 -28.803 1.00 88.00 106 GLY A CA 1
ATOM 869 C C . GLY A 1 106 ? 12.691 -7.000 -28.465 1.00 88.00 106 GLY A C 1
ATOM 870 O O . GLY A 1 106 ? 11.782 -7.108 -29.283 1.00 88.00 106 GLY A O 1
ATOM 871 N N . TYR A 1 107 ? 12.494 -6.455 -27.257 1.00 82.12 107 TYR A N 1
ATOM 872 C CA . TYR A 1 107 ? 11.173 -6.030 -26.785 1.00 82.12 107 TYR A CA 1
ATOM 873 C C . TYR A 1 107 ? 11.260 -4.749 -25.945 1.00 82.12 107 TYR A C 1
ATOM 875 O O . TYR A 1 107 ? 12.004 -4.697 -24.965 1.00 82.12 107 TYR A O 1
ATOM 883 N N . ASP A 1 108 ? 10.485 -3.720 -26.304 1.00 86.38 108 ASP A N 1
ATOM 884 C CA . ASP A 1 108 ? 10.541 -2.380 -25.692 1.00 86.38 108 ASP A CA 1
ATOM 885 C C . ASP A 1 108 ? 9.204 -1.900 -25.093 1.00 86.38 108 ASP A C 1
ATOM 887 O O . ASP A 1 108 ? 9.039 -0.733 -24.727 1.00 86.38 108 ASP A O 1
ATOM 891 N N . ASN A 1 109 ? 8.247 -2.811 -24.945 1.00 95.12 109 ASN A N 1
ATOM 892 C CA . ASN A 1 109 ? 6.923 -2.563 -24.391 1.00 95.12 109 ASN A CA 1
ATOM 893 C C . ASN A 1 109 ? 6.526 -3.646 -23.372 1.00 95.12 109 ASN A C 1
ATOM 895 O O . ASN A 1 109 ? 7.238 -4.613 -23.127 1.00 95.12 109 ASN A O 1
ATOM 899 N N . CYS A 1 110 ? 5.392 -3.466 -22.699 1.00 96.31 110 CYS A N 1
ATOM 900 C CA . CYS A 1 110 ? 4.852 -4.467 -21.781 1.00 96.31 110 CYS A CA 1
ATOM 901 C C . CYS A 1 110 ? 4.287 -5.660 -22.563 1.00 96.31 110 CYS A C 1
ATOM 903 O O . CYS A 1 110 ? 3.378 -5.480 -23.370 1.00 96.31 110 CYS A O 1
ATOM 905 N N . SER A 1 111 ? 4.736 -6.881 -22.275 1.00 95.69 111 SER A N 1
ATOM 906 C CA . SER A 1 111 ? 4.226 -8.105 -22.908 1.00 95.69 111 SER A CA 1
ATOM 907 C C . SER A 1 111 ? 2.777 -8.417 -22.523 1.00 95.69 111 SER A C 1
ATOM 909 O O . SER A 1 111 ? 2.071 -9.073 -23.278 1.00 95.69 111 SER A O 1
ATOM 911 N N . LYS A 1 112 ? 2.301 -7.913 -21.373 1.00 95.94 112 LYS A N 1
ATOM 912 C CA . LYS A 1 112 ? 0.935 -8.161 -20.880 1.00 95.94 112 LYS A CA 1
ATOM 913 C C . LYS A 1 112 ? -0.114 -7.181 -21.408 1.00 95.94 112 LYS A C 1
ATOM 915 O O . LYS A 1 112 ? -1.246 -7.578 -21.653 1.00 95.94 112 LYS A O 1
ATOM 920 N N . CYS A 1 113 ? 0.215 -5.894 -21.506 1.00 96.06 113 CYS A N 1
ATOM 921 C CA . CYS A 1 113 ? -0.763 -4.853 -21.861 1.00 96.06 113 CYS A CA 1
ATOM 922 C C . CYS A 1 113 ? -0.333 -3.951 -23.022 1.00 96.06 113 CYS A C 1
ATOM 924 O O . CYS A 1 113 ? -1.007 -2.966 -23.303 1.00 96.06 113 CYS A O 1
ATOM 926 N N . GLY A 1 114 ? 0.817 -4.216 -23.645 1.00 95.88 114 GLY A N 1
ATOM 927 C CA . GLY A 1 114 ? 1.344 -3.423 -24.756 1.00 95.88 114 GLY A CA 1
ATOM 928 C C . GLY A 1 114 ? 1.884 -2.040 -24.376 1.00 95.88 114 GLY A C 1
ATOM 929 O O . GLY A 1 114 ? 2.411 -1.351 -25.242 1.00 95.88 114 GLY A O 1
ATOM 930 N N . TYR A 1 115 ? 1.795 -1.621 -23.106 1.00 96.06 115 TYR A N 1
ATOM 931 C CA . TYR A 1 115 ? 2.253 -0.300 -22.664 1.00 96.06 115 TYR A CA 1
ATOM 932 C C . TYR A 1 115 ? 3.715 -0.037 -23.045 1.00 96.06 115 TYR A C 1
ATOM 934 O O . TYR A 1 115 ? 4.613 -0.749 -22.590 1.00 96.06 115 TYR A O 1
ATOM 942 N N . LYS A 1 116 ? 3.936 1.029 -23.816 1.00 94.56 116 LYS A N 1
ATOM 943 C CA . LYS A 1 116 ? 5.247 1.560 -24.188 1.00 94.56 116 LYS A CA 1
ATOM 944 C C . LYS A 1 116 ? 5.421 2.924 -23.527 1.00 94.56 116 LYS A C 1
ATOM 946 O O . LYS A 1 116 ? 4.689 3.865 -23.831 1.00 94.56 116 LYS A O 1
ATOM 951 N N . GLY A 1 117 ? 6.321 2.998 -22.551 1.00 88.56 117 GLY A N 1
ATOM 952 C CA . GLY A 1 117 ? 6.563 4.232 -21.808 1.00 88.56 117 GLY A CA 1
ATOM 953 C C . GLY A 1 117 ? 7.471 5.204 -22.553 1.00 88.56 117 GLY A C 1
ATOM 954 O O . GLY A 1 117 ? 8.145 4.840 -23.511 1.00 88.56 117 GLY A O 1
ATOM 955 N N . LYS A 1 118 ? 7.523 6.445 -22.065 1.00 90.94 118 LYS A N 1
ATOM 956 C CA . LYS A 1 118 ? 8.437 7.489 -22.562 1.00 90.94 118 LYS A CA 1
ATOM 957 C C . LYS A 1 118 ? 9.898 7.199 -22.222 1.00 90.94 118 LYS A C 1
ATOM 959 O O . LYS A 1 118 ? 10.792 7.695 -22.892 1.00 90.94 118 LYS A O 1
ATOM 964 N N . SER A 1 119 ? 10.122 6.425 -21.163 1.00 92.00 119 SER A N 1
ATOM 965 C CA . SER A 1 119 ? 11.440 5.948 -20.768 1.00 92.00 119 SER A CA 1
ATOM 966 C C . SER A 1 119 ? 11.377 4.496 -20.309 1.00 92.00 119 SER A C 1
ATOM 968 O O . SER A 1 119 ? 10.352 4.013 -19.798 1.00 92.00 119 SER A O 1
ATOM 970 N N . SER A 1 120 ? 12.521 3.813 -20.394 1.00 91.56 120 SER A N 1
ATOM 971 C CA . SER A 1 120 ? 12.694 2.439 -19.909 1.00 91.56 120 SER A CA 1
ATOM 972 C C . SER A 1 120 ? 12.394 2.294 -18.408 1.00 91.56 120 SER A C 1
ATOM 974 O O . SER A 1 120 ? 12.265 1.184 -17.890 1.00 91.56 120 SER A O 1
ATOM 976 N N . ALA A 1 121 ? 12.324 3.402 -17.658 1.00 91.88 121 ALA A N 1
ATOM 977 C CA . ALA A 1 121 ? 12.032 3.387 -16.228 1.00 91.88 121 ALA A CA 1
ATOM 978 C C . ALA A 1 121 ? 10.659 2.780 -15.922 1.00 91.88 121 ALA A C 1
ATOM 980 O O . ALA A 1 121 ? 10.506 2.131 -14.894 1.00 91.88 121 ALA A O 1
ATOM 981 N N . SER A 1 122 ? 9.697 2.934 -16.829 1.00 94.62 122 SER A N 1
ATOM 982 C CA . SER A 1 122 ? 8.327 2.430 -16.689 1.00 94.62 122 SER A CA 1
ATOM 983 C C . SER A 1 122 ? 8.159 0.916 -16.893 1.00 94.62 122 SER A C 1
ATOM 985 O O . SER A 1 122 ? 7.102 0.378 -16.562 1.00 94.62 122 SER A O 1
ATOM 987 N N . LEU A 1 123 ? 9.180 0.230 -17.412 1.00 93.94 123 LEU A N 1
ATOM 988 C CA . LEU A 1 123 ? 9.217 -1.224 -17.610 1.00 93.94 123 LEU A CA 1
ATOM 989 C C . LEU A 1 123 ? 9.989 -1.892 -16.472 1.00 93.94 123 LEU A C 1
ATOM 991 O O . LEU A 1 123 ? 10.751 -1.224 -15.795 1.00 93.94 123 LEU A O 1
ATOM 995 N N . ASP A 1 124 ? 9.825 -3.184 -16.237 1.00 91.69 124 ASP A N 1
ATOM 996 C CA . ASP A 1 124 ? 10.593 -3.997 -15.291 1.00 91.69 124 ASP A CA 1
ATOM 997 C C . ASP A 1 124 ? 10.706 -5.432 -15.841 1.00 91.69 124 ASP A C 1
ATOM 999 O O . ASP A 1 124 ? 9.830 -5.904 -16.565 1.00 91.69 124 ASP A O 1
ATOM 1003 N N . PHE A 1 125 ? 11.786 -6.127 -15.473 1.00 91.00 125 PHE A N 1
ATOM 1004 C CA . PHE A 1 125 ? 11.995 -7.538 -15.806 1.00 91.00 125 PHE A CA 1
ATOM 1005 C C . PHE A 1 125 ? 11.322 -8.416 -14.747 1.00 91.00 125 PHE A C 1
ATOM 1007 O O . PHE A 1 125 ? 11.731 -8.416 -13.582 1.00 91.00 125 PHE A O 1
ATOM 1014 N N . HIS A 1 126 ? 10.285 -9.146 -15.145 1.00 90.06 126 HIS A N 1
ATOM 1015 C CA . HIS A 1 126 ? 9.533 -10.045 -14.282 1.00 90.06 126 HIS A CA 1
ATOM 1016 C C . HIS A 1 126 ? 9.981 -11.489 -14.484 1.00 90.06 126 HIS A C 1
ATOM 1018 O O . HIS A 1 126 ? 9.720 -12.077 -15.527 1.00 90.06 126 HIS A O 1
ATOM 1024 N N . HIS A 1 127 ? 10.626 -12.085 -13.484 1.00 88.94 127 HIS A N 1
ATOM 1025 C CA . HIS A 1 127 ? 10.934 -13.516 -13.510 1.00 88.94 127 HIS A CA 1
ATOM 1026 C C . HIS A 1 127 ? 9.654 -14.352 -13.492 1.00 88.94 127 HIS A C 1
ATOM 1028 O O . HIS A 1 127 ? 8.914 -14.283 -12.508 1.00 88.94 127 HIS A O 1
ATOM 1034 N N . ARG A 1 128 ? 9.463 -15.193 -14.519 1.00 88.94 128 ARG A N 1
ATOM 1035 C CA . ARG A 1 128 ? 8.330 -16.132 -14.609 1.00 88.94 128 ARG A CA 1
ATOM 1036 C C . ARG A 1 128 ? 8.306 -17.107 -13.436 1.00 88.94 128 ARG A C 1
ATOM 1038 O O . ARG A 1 128 ? 7.271 -17.300 -12.806 1.00 88.94 128 ARG A O 1
ATOM 1045 N N . ASN A 1 129 ? 9.473 -17.652 -13.092 1.00 84.81 129 ASN A N 1
ATOM 1046 C CA . ASN A 1 129 ? 9.678 -18.427 -11.877 1.00 84.81 129 ASN A CA 1
ATOM 1047 C C . ASN A 1 129 ? 10.769 -17.779 -11.014 1.00 84.81 129 ASN A C 1
ATOM 1049 O O . ASN A 1 129 ? 11.913 -17.599 -11.432 1.00 84.81 129 ASN A O 1
ATOM 1053 N N . ARG A 1 130 ? 10.417 -17.415 -9.776 1.00 80.44 130 ARG A N 1
ATOM 1054 C CA . ARG A 1 130 ? 11.349 -16.778 -8.834 1.00 80.44 130 ARG A CA 1
ATOM 1055 C C . ARG A 1 130 ? 12.379 -17.734 -8.249 1.00 80.44 130 ARG A C 1
ATOM 1057 O O . ARG A 1 130 ? 13.371 -17.232 -7.725 1.00 80.44 130 ARG A O 1
ATOM 1064 N N . GLU A 1 131 ? 12.129 -19.037 -8.282 1.00 81.69 131 GLU A N 1
ATOM 1065 C CA . GLU A 1 131 ? 13.026 -20.059 -7.728 1.00 81.69 131 GLU A CA 1
ATOM 1066 C C . GLU A 1 131 ? 14.157 -20.414 -8.702 1.00 81.69 131 GLU A C 1
ATOM 1068 O O . GLU A 1 131 ? 15.243 -20.792 -8.281 1.00 81.69 131 GLU A O 1
ATOM 1073 N N . GLU A 1 132 ? 13.944 -20.194 -10.000 1.00 80.62 132 GLU A N 1
ATOM 1074 C CA . GLU A 1 132 ? 14.917 -20.485 -11.064 1.00 80.62 132 GLU A CA 1
ATOM 1075 C C . GLU A 1 132 ? 15.900 -19.338 -11.340 1.00 80.62 132 GLU A C 1
ATOM 1077 O O . GLU A 1 132 ? 16.846 -19.479 -12.130 1.00 80.62 132 GLU A O 1
ATOM 1082 N N . LYS A 1 133 ? 15.675 -18.171 -10.727 1.00 77.81 133 LYS A N 1
ATOM 1083 C CA . LYS A 1 133 ? 16.525 -17.002 -10.940 1.00 77.81 133 LYS A CA 1
ATOM 1084 C C . LYS A 1 133 ? 17.864 -17.188 -10.239 1.00 77.81 133 LYS A C 1
ATOM 1086 O O . LYS A 1 133 ? 17.918 -17.490 -9.046 1.00 77.81 133 LYS A O 1
ATOM 1091 N N . LYS A 1 134 ? 18.958 -16.944 -10.958 1.00 74.94 134 LYS A N 1
ATOM 1092 C CA . LYS A 1 134 ? 20.292 -16.929 -10.338 1.00 74.94 134 LYS A CA 1
ATOM 1093 C C . LYS A 1 134 ? 20.561 -15.592 -9.651 1.00 74.94 134 LYS A C 1
ATOM 1095 O O . LYS A 1 134 ? 21.291 -15.540 -8.666 1.00 74.94 134 LYS A O 1
ATOM 1100 N N . PHE A 1 135 ? 19.952 -14.519 -10.156 1.00 73.38 135 PHE A N 1
ATOM 1101 C CA . PHE A 1 135 ? 20.092 -13.167 -9.625 1.00 73.38 135 PHE A CA 1
ATOM 1102 C C . PHE A 1 135 ? 18.959 -12.243 -10.082 1.00 73.38 135 PHE A C 1
ATOM 1104 O O . PHE A 1 135 ? 18.210 -12.568 -11.000 1.00 73.38 135 PHE A O 1
ATOM 1111 N N . LYS A 1 136 ? 18.799 -11.063 -9.461 1.00 69.06 136 LYS A N 1
ATOM 1112 C CA . LYS A 1 136 ? 17.909 -10.043 -10.034 1.00 69.06 136 LYS A CA 1
ATOM 1113 C C . LYS A 1 136 ? 18.688 -9.234 -11.058 1.00 69.06 136 LYS A C 1
ATOM 1115 O O . LYS A 1 136 ? 19.747 -8.714 -10.744 1.00 69.06 136 LYS A O 1
ATOM 1120 N N . LEU A 1 137 ? 18.123 -9.003 -12.238 1.00 68.94 137 LEU A N 1
ATOM 1121 C CA . LEU A 1 137 ? 18.736 -8.117 -13.241 1.00 68.94 137 LEU A CA 1
ATOM 1122 C C . LEU A 1 137 ? 18.869 -6.657 -12.768 1.00 68.94 137 LEU A C 1
ATOM 1124 O O . LEU A 1 137 ? 19.612 -5.878 -13.354 1.00 68.94 137 LEU A O 1
ATOM 1128 N N . SER A 1 138 ? 18.177 -6.290 -11.686 1.00 61.75 138 SER A N 1
ATOM 1129 C CA . SER A 1 138 ? 18.354 -5.018 -10.981 1.00 61.75 138 SER A CA 1
ATOM 1130 C C . SER A 1 138 ? 19.576 -4.972 -10.054 1.00 61.75 138 SER A C 1
ATOM 1132 O O . SER A 1 138 ? 19.898 -3.898 -9.547 1.00 61.75 138 SER A O 1
ATOM 1134 N N . ASP A 1 139 ? 20.200 -6.113 -9.747 1.00 61.44 139 ASP A N 1
ATOM 1135 C CA . ASP A 1 139 ? 21.388 -6.161 -8.896 1.00 61.44 139 ASP A CA 1
ATOM 1136 C C . ASP A 1 139 ? 22.605 -5.632 -9.679 1.00 61.44 139 ASP A C 1
ATOM 1138 O O . ASP A 1 139 ? 22.619 -5.588 -10.910 1.00 61.44 139 ASP A O 1
ATOM 1142 N N . LYS A 1 140 ? 23.616 -5.138 -8.955 1.00 57.06 140 LYS A N 1
ATOM 1143 C CA . LYS A 1 140 ? 24.728 -4.327 -9.481 1.00 57.06 140 LYS A CA 1
ATOM 1144 C C . LYS A 1 140 ? 25.720 -5.132 -10.340 1.00 57.06 140 LYS A C 1
ATOM 1146 O O . LYS A 1 140 ? 26.898 -5.183 -10.012 1.00 57.06 140 LYS A O 1
ATOM 1151 N N . TYR A 1 141 ? 25.285 -5.716 -11.452 1.00 63.84 141 TYR A N 1
ATOM 1152 C CA . TYR A 1 141 ? 26.139 -6.373 -12.454 1.00 63.84 141 TYR A CA 1
ATOM 1153 C C . TYR A 1 141 ? 26.669 -5.408 -13.505 1.00 63.84 141 TYR A C 1
ATOM 1155 O O . TYR A 1 141 ? 27.230 -5.832 -14.506 1.00 63.84 141 TYR A O 1
ATOM 1163 N N . TYR A 1 142 ? 26.509 -4.108 -13.283 1.00 57.38 142 TYR A N 1
ATOM 1164 C CA . TYR A 1 142 ? 27.082 -3.051 -14.096 1.00 57.38 142 TYR A CA 1
ATOM 1165 C C . TYR A 1 142 ? 27.794 -2.071 -13.175 1.00 57.38 142 TYR A C 1
ATOM 1167 O O . TYR A 1 142 ? 27.195 -1.513 -12.250 1.00 57.38 142 TYR A O 1
ATOM 1175 N N . ARG A 1 143 ? 29.091 -1.866 -13.409 1.00 59.12 143 ARG A N 1
ATOM 1176 C CA . ARG A 1 143 ? 29.844 -0.812 -12.726 1.00 59.12 143 ARG A CA 1
ATOM 1177 C C . ARG A 1 143 ? 29.718 0.451 -13.556 1.00 59.12 143 ARG A C 1
ATOM 1179 O O . ARG A 1 143 ? 30.401 0.586 -14.565 1.00 59.12 143 ARG A O 1
ATOM 1186 N N . TYR A 1 144 ? 28.880 1.379 -13.095 1.00 56.22 144 TYR A N 1
ATOM 1187 C CA . TYR A 1 144 ? 28.661 2.671 -13.753 1.00 56.22 144 TYR A CA 1
ATOM 1188 C C . TYR A 1 144 ? 29.973 3.428 -14.004 1.00 56.22 144 TYR A C 1
ATOM 1190 O O . TYR A 1 144 ? 30.195 3.943 -15.094 1.00 56.22 144 TYR A O 1
ATOM 1198 N N . THR A 1 145 ? 30.89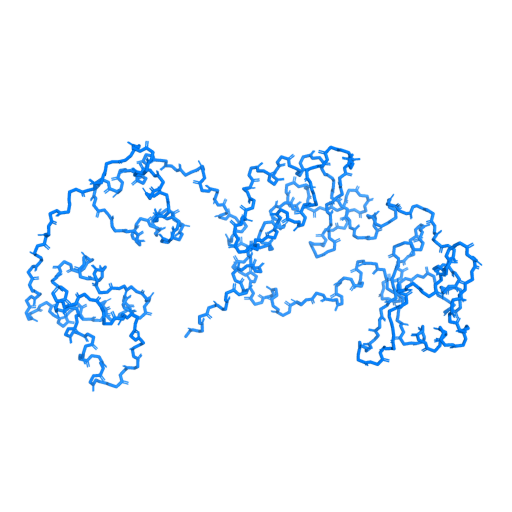3 3.396 -13.036 1.00 59.00 145 THR A N 1
ATOM 1199 C CA . THR A 1 145 ? 32.236 3.985 -13.153 1.00 59.00 145 THR A CA 1
ATOM 1200 C C . THR A 1 145 ? 33.092 3.363 -14.254 1.00 59.00 145 THR A C 1
ATOM 1202 O O . THR A 1 145 ? 33.923 4.048 -14.831 1.00 59.00 145 THR A O 1
ATOM 1205 N N . LEU A 1 146 ? 32.891 2.079 -14.563 1.00 58.03 146 LEU A N 1
ATOM 1206 C CA . LEU A 1 146 ? 33.670 1.344 -15.565 1.00 58.03 146 LEU A CA 1
ATOM 1207 C C . LEU A 1 146 ? 32.939 1.188 -16.902 1.00 58.03 146 LEU A C 1
ATOM 1209 O O . LEU A 1 146 ? 33.464 0.533 -17.798 1.00 58.03 146 LEU A O 1
ATOM 1213 N N . LYS A 1 147 ? 31.715 1.720 -17.011 1.00 61.97 147 LYS A N 1
ATOM 1214 C CA . LYS A 1 147 ? 30.813 1.590 -18.162 1.00 61.97 147 LYS A CA 1
ATOM 1215 C C . LYS A 1 147 ? 30.668 0.162 -18.727 1.00 61.97 147 LYS A C 1
ATOM 1217 O O . LYS A 1 147 ? 30.338 0.007 -19.899 1.00 61.97 147 LYS A O 1
ATOM 1222 N N . ARG A 1 148 ? 30.864 -0.887 -17.916 1.00 64.81 148 ARG A N 1
ATOM 1223 C CA . ARG A 1 148 ? 30.797 -2.292 -18.363 1.00 64.81 148 ARG A CA 1
ATOM 1224 C C . ARG A 1 148 ? 29.976 -3.187 -17.445 1.00 64.81 148 ARG A C 1
ATOM 1226 O O . ARG A 1 148 ? 29.845 -2.923 -16.242 1.00 64.81 148 ARG A O 1
ATOM 1233 N N . PHE A 1 149 ? 29.509 -4.294 -18.014 1.00 66.88 149 PHE A N 1
ATOM 1234 C CA . PHE A 1 149 ? 28.982 -5.415 -17.251 1.00 66.88 149 PHE A CA 1
ATOM 1235 C C . PHE A 1 149 ? 30.098 -6.101 -16.451 1.00 66.88 149 PHE A C 1
ATOM 1237 O O . PHE A 1 149 ? 31.223 -6.265 -16.919 1.00 66.88 149 PHE A O 1
ATOM 1244 N N . ILE A 1 150 ? 29.786 -6.457 -15.211 1.00 73.75 150 ILE A N 1
ATOM 1245 C CA . ILE A 1 150 ? 30.638 -7.241 -14.317 1.00 73.75 150 ILE A CA 1
ATOM 1246 C C . ILE A 1 150 ? 30.535 -8.727 -14.679 1.00 73.75 150 ILE A C 1
ATOM 1248 O O . ILE A 1 150 ? 31.513 -9.451 -14.537 1.00 73.75 150 ILE A O 1
ATOM 1252 N N . LEU A 1 151 ? 29.359 -9.170 -15.137 1.00 76.25 151 LEU A N 1
ATOM 1253 C CA . LEU A 1 151 ? 29.132 -10.535 -15.603 1.00 76.25 151 LEU A CA 1
ATOM 1254 C C . LEU A 1 151 ? 29.300 -10.637 -17.126 1.00 76.25 151 LEU A C 1
ATOM 1256 O O . LEU A 1 151 ? 29.016 -9.657 -17.821 1.00 76.25 151 LEU A O 1
ATOM 1260 N N . PRO A 1 152 ? 29.698 -11.815 -17.642 1.00 84.06 152 PRO A N 1
ATOM 1261 C CA . PRO A 1 152 ? 29.679 -12.099 -19.073 1.00 84.06 152 PRO A CA 1
ATOM 1262 C C . PRO A 1 152 ? 28.286 -11.889 -19.670 1.00 84.06 152 PRO A C 1
ATOM 1264 O O . PRO A 1 152 ? 27.269 -12.161 -19.018 1.00 84.06 152 PRO A O 1
ATOM 1267 N N . LEU A 1 153 ? 28.242 -11.422 -20.918 1.00 81.38 153 LEU A N 1
ATOM 1268 C CA . LEU A 1 153 ? 26.996 -11.088 -21.601 1.00 81.38 153 LEU A CA 1
ATOM 1269 C C . LEU A 1 153 ? 26.086 -12.315 -21.743 1.00 81.38 153 LEU A C 1
ATOM 1271 O O . LEU A 1 153 ? 24.883 -12.217 -21.522 1.00 81.38 153 LEU A O 1
ATOM 1275 N N . GLU A 1 154 ? 26.665 -13.483 -22.003 1.00 86.62 154 GLU A N 1
ATOM 1276 C CA . GLU A 1 154 ? 25.965 -14.762 -22.133 1.00 86.62 154 GLU A CA 1
ATOM 1277 C C . GLU A 1 154 ? 25.223 -15.117 -20.839 1.00 86.62 154 GLU A C 1
ATOM 1279 O O . GLU A 1 154 ? 24.074 -15.550 -20.860 1.00 86.62 154 GLU A O 1
ATOM 1284 N N . THR A 1 155 ? 25.850 -14.865 -19.685 1.00 86.19 155 THR A N 1
ATOM 1285 C CA . THR A 1 155 ? 25.228 -15.110 -18.375 1.00 86.19 155 THR A CA 1
ATOM 1286 C C . THR A 1 155 ? 24.029 -14.191 -18.149 1.00 86.19 155 THR A C 1
ATOM 1288 O O . THR A 1 155 ? 23.023 -14.608 -17.575 1.00 86.19 155 THR A O 1
ATOM 1291 N N . ILE A 1 156 ? 24.127 -12.942 -18.606 1.00 83.75 156 ILE A N 1
ATOM 1292 C CA . ILE A 1 156 ? 23.040 -11.966 -18.516 1.00 83.75 156 ILE A CA 1
ATOM 1293 C C . ILE A 1 156 ? 21.890 -12.367 -19.439 1.00 83.75 156 ILE A C 1
ATOM 1295 O O . ILE A 1 156 ? 20.746 -12.325 -18.997 1.00 83.75 156 ILE A O 1
ATOM 1299 N N . ILE A 1 157 ? 22.181 -12.793 -20.672 1.00 86.50 157 ILE A N 1
ATOM 1300 C CA . ILE A 1 157 ? 21.177 -13.256 -21.642 1.00 86.50 157 ILE A CA 1
ATOM 1301 C C . ILE A 1 157 ? 20.419 -14.468 -21.091 1.00 86.50 157 ILE A C 1
ATOM 1303 O O . ILE A 1 157 ? 19.194 -14.433 -21.039 1.00 86.50 157 ILE A O 1
ATOM 1307 N N . ILE A 1 158 ? 21.123 -15.480 -20.568 1.00 88.31 158 ILE A N 1
ATOM 1308 C CA . ILE A 1 158 ? 20.498 -16.675 -19.971 1.00 88.31 158 ILE A CA 1
ATOM 1309 C C . ILE A 1 158 ? 19.531 -16.302 -18.838 1.00 88.31 158 ILE A C 1
ATOM 1311 O O . ILE A 1 158 ? 18.478 -16.919 -18.674 1.00 88.31 158 ILE A O 1
ATOM 1315 N N . GLU A 1 159 ? 19.880 -15.312 -18.016 1.00 88.44 159 GLU A N 1
ATOM 1316 C CA . GLU A 1 159 ? 19.007 -14.870 -16.929 1.00 88.44 159 GLU A CA 1
ATOM 1317 C C . GLU A 1 159 ? 17.845 -13.996 -17.431 1.00 88.44 159 GLU A C 1
ATOM 1319 O O . GLU A 1 159 ? 16.710 -14.138 -16.970 1.00 88.44 159 GLU A O 1
ATOM 1324 N N . LEU A 1 160 ? 18.107 -13.127 -18.407 1.00 88.19 160 LEU A N 1
ATOM 1325 C CA . LEU A 1 160 ? 17.109 -12.313 -19.097 1.00 88.19 160 LEU A CA 1
ATOM 1326 C C . LEU A 1 160 ? 16.081 -13.172 -19.838 1.00 88.19 160 LEU A C 1
ATOM 1328 O O . LEU A 1 160 ? 14.905 -12.809 -19.908 1.00 88.19 160 LEU A O 1
ATOM 1332 N N . ASP A 1 161 ? 16.476 -14.352 -20.308 1.00 90.25 161 ASP A N 1
ATOM 1333 C CA . ASP A 1 161 ? 15.576 -15.282 -20.972 1.00 90.25 161 ASP A CA 1
ATOM 1334 C C . ASP A 1 161 ? 14.480 -15.843 -20.089 1.00 90.25 161 ASP A C 1
ATOM 1336 O O . ASP A 1 161 ? 13.412 -16.167 -20.602 1.00 90.25 161 ASP A O 1
ATOM 1340 N N . LYS A 1 162 ? 14.664 -15.817 -18.769 1.00 90.62 162 LYS A N 1
ATOM 1341 C CA . LYS A 1 162 ? 13.664 -16.228 -17.773 1.00 90.62 162 LYS A CA 1
ATOM 1342 C C . LYS A 1 162 ? 12.669 -15.123 -17.412 1.00 90.62 162 LYS A C 1
ATOM 1344 O O . LYS A 1 162 ? 11.794 -15.336 -16.566 1.00 90.62 162 LYS A O 1
ATOM 1349 N N . CYS A 1 163 ? 12.830 -13.937 -17.995 1.00 90.31 163 CYS A N 1
ATOM 1350 C CA . CYS A 1 163 ? 12.049 -12.760 -17.658 1.00 90.31 163 CYS A CA 1
ATOM 1351 C C . CYS A 1 163 ? 11.055 -12.387 -18.759 1.00 90.31 163 CYS A C 1
ATOM 1353 O O . CYS A 1 163 ? 11.365 -12.462 -19.949 1.00 90.31 163 CYS A O 1
ATOM 1355 N N . ASP A 1 164 ? 9.898 -11.891 -18.333 1.00 92.38 164 ASP A N 1
ATOM 1356 C CA . ASP A 1 164 ? 8.967 -11.136 -19.163 1.00 92.38 164 ASP A CA 1
ATOM 1357 C C . ASP A 1 164 ? 9.195 -9.635 -18.957 1.00 92.38 164 ASP A C 1
ATOM 1359 O O . ASP A 1 164 ? 9.562 -9.189 -17.864 1.00 92.38 164 ASP A O 1
ATOM 1363 N N . ILE A 1 165 ? 8.955 -8.833 -19.994 1.00 93.88 165 ILE A N 1
ATOM 1364 C CA . ILE A 1 165 ? 9.005 -7.373 -19.889 1.00 93.88 165 ILE A CA 1
ATOM 1365 C C . ILE A 1 165 ? 7.620 -6.875 -19.505 1.00 93.88 165 ILE A C 1
ATOM 1367 O O . ILE A 1 165 ? 6.706 -6.881 -20.321 1.00 93.88 165 ILE A O 1
ATOM 1371 N N . LEU A 1 166 ? 7.444 -6.418 -18.269 1.00 96.19 166 LEU A N 1
ATOM 1372 C CA . LEU A 1 166 ? 6.167 -5.882 -17.800 1.00 96.19 166 LEU A CA 1
ATOM 1373 C C . LEU A 1 166 ? 6.300 -4.395 -17.490 1.00 96.19 166 LEU A C 1
ATOM 1375 O O . LEU A 1 166 ? 7.294 -3.964 -16.916 1.00 96.19 166 LEU A O 1
ATOM 1379 N N . CYS A 1 167 ? 5.279 -3.588 -17.792 1.00 97.00 167 CYS A N 1
ATOM 1380 C CA . CYS A 1 167 ? 5.221 -2.247 -17.213 1.00 97.00 167 CYS A CA 1
ATOM 1381 C C . CYS A 1 167 ? 5.057 -2.342 -15.692 1.00 97.00 167 CYS A C 1
ATOM 1383 O O . CYS A 1 167 ? 4.498 -3.314 -15.179 1.00 97.00 167 CYS A O 1
ATOM 1385 N N . ARG A 1 168 ? 5.504 -1.331 -14.948 1.00 96.31 168 ARG A N 1
ATOM 1386 C CA . ARG A 1 168 ? 5.474 -1.341 -13.477 1.00 96.31 168 ARG A CA 1
ATOM 1387 C C . ARG A 1 168 ? 4.082 -1.527 -12.886 1.00 96.31 168 ARG A C 1
ATOM 1389 O O . ARG A 1 168 ? 3.963 -2.121 -11.812 1.00 96.31 168 ARG A O 1
ATOM 1396 N N . ASN A 1 169 ? 3.043 -1.045 -13.565 1.00 97.56 169 ASN A N 1
ATOM 1397 C CA . ASN A 1 169 ? 1.656 -1.301 -13.186 1.00 97.56 169 ASN A CA 1
ATOM 1398 C C . ASN A 1 169 ? 1.351 -2.809 -13.259 1.00 97.56 169 ASN A C 1
ATOM 1400 O O . ASN A 1 169 ? 1.033 -3.408 -12.235 1.00 97.56 169 ASN A O 1
ATOM 1404 N N . CYS A 1 170 ? 1.534 -3.443 -14.424 1.00 97.31 170 CYS A N 1
ATOM 1405 C CA . CYS A 1 170 ? 1.314 -4.884 -14.605 1.00 97.31 170 CYS A CA 1
ATOM 1406 C C . CYS A 1 170 ? 2.207 -5.725 -13.691 1.00 97.31 170 CYS A C 1
ATOM 1408 O O . CYS A 1 170 ? 1.715 -6.618 -13.012 1.00 97.31 170 CYS A O 1
ATOM 1410 N N . HIS A 1 171 ? 3.493 -5.385 -13.605 1.00 94.94 171 HIS A N 1
ATOM 1411 C CA . HIS A 1 171 ? 4.446 -6.059 -12.733 1.00 94.94 171 HIS A CA 1
ATOM 1412 C C . HIS A 1 171 ? 3.983 -6.047 -11.273 1.00 94.94 171 HIS A C 1
ATOM 1414 O O . HIS A 1 171 ? 4.105 -7.037 -10.566 1.00 94.94 171 HIS A O 1
ATOM 1420 N N . THR A 1 172 ? 3.401 -4.940 -10.811 1.00 94.62 172 THR A N 1
ATOM 1421 C CA . THR A 1 172 ? 2.869 -4.844 -9.447 1.00 94.62 172 THR A CA 1
ATOM 1422 C C . THR A 1 172 ? 1.666 -5.747 -9.234 1.00 94.62 172 THR A C 1
ATOM 1424 O O . THR A 1 172 ? 1.574 -6.388 -8.188 1.00 94.62 172 THR A O 1
ATOM 1427 N N . LEU A 1 173 ? 0.773 -5.826 -10.218 1.00 95.12 173 LEU A N 1
ATOM 1428 C CA . LEU A 1 173 ? -0.405 -6.686 -10.152 1.00 95.12 173 LEU A CA 1
ATOM 1429 C C . LEU A 1 173 ? -0.035 -8.175 -10.092 1.00 95.12 173 LEU A C 1
ATOM 1431 O O . LEU A 1 173 ? -0.693 -8.907 -9.364 1.00 95.12 173 LEU A O 1
ATOM 1435 N N . GLU A 1 174 ? 1.062 -8.596 -10.731 1.00 93.06 174 GLU A N 1
ATOM 1436 C CA . GLU A 1 174 ? 1.587 -9.971 -10.602 1.00 93.06 174 GLU A CA 1
ATOM 1437 C C . GLU A 1 174 ? 2.138 -10.285 -9.203 1.00 93.06 174 GLU A C 1
ATOM 1439 O O . GLU A 1 174 ? 2.188 -11.432 -8.765 1.00 93.06 174 GLU A O 1
ATOM 1444 N N . ILE A 1 175 ? 2.602 -9.267 -8.476 1.00 88.81 175 ILE A N 1
ATOM 1445 C CA . ILE A 1 175 ? 3.267 -9.455 -7.178 1.00 88.81 175 ILE A CA 1
ATOM 1446 C C . ILE A 1 175 ? 2.274 -9.392 -6.017 1.00 88.81 175 ILE A C 1
ATOM 1448 O O . ILE A 1 175 ? 2.542 -9.912 -4.927 1.00 88.81 175 ILE A O 1
ATOM 1452 N N . ILE A 1 176 ? 1.150 -8.710 -6.206 1.00 90.38 176 ILE A N 1
ATOM 1453 C CA . ILE A 1 176 ? 0.192 -8.479 -5.135 1.00 90.38 176 ILE A CA 1
ATOM 1454 C C . ILE A 1 176 ? -0.491 -9.783 -4.730 1.00 90.38 176 ILE A C 1
ATOM 1456 O O . ILE A 1 176 ? -1.013 -10.539 -5.539 1.00 90.38 176 ILE A O 1
ATOM 1460 N N . ASN A 1 177 ? -0.551 -10.015 -3.417 1.00 91.25 177 ASN A N 1
ATOM 1461 C CA . ASN A 1 177 ? -1.313 -11.120 -2.847 1.00 91.25 177 ASN A CA 1
ATOM 1462 C C . ASN A 1 177 ? -2.812 -10.773 -2.837 1.00 91.25 177 ASN A C 1
ATOM 1464 O O . ASN A 1 177 ? -3.356 -10.355 -1.806 1.00 91.25 177 ASN A O 1
ATOM 1468 N N . MET A 1 178 ? -3.448 -10.930 -4.000 1.00 93.56 178 MET A N 1
ATOM 1469 C CA . MET A 1 178 ? -4.886 -10.730 -4.190 1.00 93.56 178 MET A CA 1
ATOM 1470 C C . MET A 1 178 ? -5.738 -11.607 -3.259 1.00 93.56 178 MET A C 1
ATOM 1472 O O . MET A 1 178 ? -6.583 -11.040 -2.565 1.00 93.56 178 MET A O 1
ATOM 1476 N N . PRO A 1 179 ? -5.461 -12.919 -3.072 1.00 93.94 179 PRO A N 1
ATOM 1477 C CA . PRO A 1 179 ? -6.255 -13.755 -2.166 1.00 93.94 179 PRO A CA 1
ATOM 1478 C C . PRO A 1 179 ? -6.340 -13.206 -0.735 1.00 93.94 179 PRO A C 1
ATOM 1480 O O . PRO A 1 179 ? -7.396 -13.221 -0.097 1.00 93.94 179 PRO A O 1
ATOM 1483 N N . LYS A 1 180 ? -5.233 -12.664 -0.210 1.00 92.69 180 LYS A N 1
ATOM 1484 C CA . LYS A 1 180 ? -5.216 -12.039 1.117 1.00 92.69 180 LYS A CA 1
ATOM 1485 C C . LYS A 1 180 ? -5.997 -10.728 1.151 1.00 92.69 180 LYS A C 1
ATOM 1487 O O . LYS A 1 180 ? -6.655 -10.453 2.160 1.00 92.69 180 LYS A O 1
ATOM 1492 N N . PHE A 1 181 ? -5.899 -9.915 0.099 1.00 94.44 181 PHE A N 1
ATOM 1493 C CA . PHE A 1 181 ? -6.665 -8.677 -0.009 1.00 94.44 181 PHE A CA 1
ATOM 1494 C C . PHE A 1 181 ? -8.164 -8.973 -0.035 1.00 94.44 181 PHE A C 1
ATOM 1496 O O . PHE A 1 181 ? -8.896 -8.441 0.799 1.00 94.44 181 PHE A O 1
ATOM 1503 N N . ASP A 1 182 ? -8.599 -9.889 -0.899 1.00 94.94 182 ASP A N 1
ATOM 1504 C CA . ASP A 1 182 ? -10.004 -10.255 -1.073 1.00 94.94 182 ASP A CA 1
ATOM 1505 C C . ASP A 1 182 ? -10.608 -10.831 0.207 1.00 94.94 182 ASP A C 1
ATOM 1507 O O . ASP A 1 182 ? -11.662 -10.371 0.661 1.00 94.94 182 ASP A O 1
ATOM 1511 N N . ARG A 1 183 ? -9.881 -11.726 0.889 1.00 95.12 183 ARG A N 1
ATOM 1512 C CA . ARG A 1 183 ? -10.281 -12.253 2.205 1.00 95.12 183 ARG A CA 1
ATOM 1513 C C . ARG A 1 183 ? -10.528 -11.149 3.237 1.00 95.12 183 ARG A C 1
ATOM 1515 O O . ARG A 1 183 ? -11.399 -11.276 4.097 1.00 95.12 183 ARG A O 1
ATOM 1522 N N . LEU A 1 184 ? -9.750 -10.066 3.194 1.00 93.81 184 LEU A N 1
ATOM 1523 C CA . LEU A 1 184 ? -9.809 -8.970 4.166 1.00 93.81 184 LEU A CA 1
ATOM 1524 C C . LEU A 1 184 ? -10.591 -7.747 3.667 1.00 93.81 184 LEU A C 1
ATOM 1526 O O . LEU A 1 184 ? -10.766 -6.799 4.438 1.00 93.81 184 LEU A O 1
ATOM 1530 N N . LYS A 1 185 ? -11.111 -7.773 2.434 1.00 94.50 185 LYS A N 1
ATOM 1531 C CA . LYS A 1 185 ? -11.724 -6.636 1.734 1.00 94.50 185 LYS A CA 1
ATOM 1532 C C . LYS A 1 185 ? -12.793 -5.938 2.569 1.00 94.50 185 LYS A C 1
ATOM 1534 O O . LYS A 1 185 ? -12.676 -4.747 2.850 1.00 94.50 185 LYS A O 1
ATOM 1539 N N . LYS A 1 186 ? -13.778 -6.688 3.081 1.00 92.25 186 LYS A N 1
ATOM 1540 C CA . LYS A 1 186 ? -14.857 -6.143 3.934 1.00 92.25 186 LYS A CA 1
ATOM 1541 C C . LYS A 1 186 ? -14.309 -5.383 5.148 1.00 92.25 186 LYS A C 1
ATOM 1543 O O . LYS A 1 186 ? -14.775 -4.297 5.478 1.00 92.25 186 LYS A O 1
ATOM 1548 N N . LYS A 1 187 ? -13.280 -5.930 5.800 1.00 89.19 187 LYS A N 1
ATOM 1549 C CA . LYS A 1 187 ? -12.644 -5.327 6.979 1.00 89.19 187 LYS A CA 1
ATOM 1550 C C . LYS A 1 187 ? -11.820 -4.089 6.629 1.00 89.19 187 LYS A C 1
ATOM 1552 O O . LYS A 1 187 ? -11.781 -3.159 7.432 1.00 89.19 187 LYS A O 1
ATOM 1557 N N . ILE A 1 188 ? -11.147 -4.097 5.478 1.00 93.12 188 ILE A N 1
ATOM 1558 C CA . ILE A 1 188 ? -10.379 -2.961 4.958 1.00 93.12 188 ILE A CA 1
ATOM 1559 C C . ILE A 1 188 ? -11.319 -1.775 4.738 1.00 93.12 188 ILE A C 1
ATOM 1561 O O . ILE A 1 188 ? -11.139 -0.752 5.390 1.00 93.12 188 ILE A O 1
ATOM 1565 N N . TYR A 1 189 ? -12.368 -1.944 3.928 1.00 92.94 189 TYR A N 1
ATOM 1566 C CA . TYR A 1 189 ? -13.304 -0.860 3.617 1.00 92.94 189 TYR A CA 1
ATOM 1567 C C . TYR A 1 189 ? -14.073 -0.378 4.848 1.00 92.94 189 TYR A C 1
ATOM 1569 O O . TYR A 1 189 ? -14.151 0.824 5.074 1.00 92.94 189 TYR A O 1
ATOM 1577 N N . TYR A 1 190 ? -14.527 -1.286 5.722 1.00 88.44 190 TYR A N 1
ATOM 1578 C CA . TYR A 1 190 ? -15.128 -0.885 6.999 1.00 88.44 190 TYR A CA 1
ATOM 1579 C C . TYR A 1 190 ? -14.198 0.038 7.800 1.00 88.44 190 TYR A C 1
ATOM 1581 O O . TYR A 1 190 ? -14.638 1.040 8.359 1.00 88.44 190 TYR A O 1
ATOM 1589 N N . LYS A 1 191 ? -12.898 -0.277 7.852 1.00 87.56 191 LYS A N 1
ATOM 1590 C CA . LYS A 1 191 ? -11.906 0.560 8.536 1.00 87.56 191 LYS A CA 1
ATOM 1591 C C . LYS A 1 191 ? -11.607 1.861 7.804 1.00 87.56 191 LYS A C 1
ATOM 1593 O O . LYS A 1 191 ? -11.274 2.819 8.485 1.00 87.56 191 LYS A O 1
ATOM 1598 N N . THR A 1 192 ? -11.674 1.886 6.476 1.00 90.62 192 THR A N 1
ATOM 1599 C CA . THR A 1 192 ? -11.501 3.105 5.678 1.00 90.62 192 THR A CA 1
ATOM 1600 C C . THR A 1 192 ? -12.578 4.127 6.025 1.00 90.62 192 THR A C 1
ATOM 1602 O O . THR A 1 192 ? -12.228 5.255 6.366 1.00 90.62 192 THR A O 1
ATOM 1605 N N . GLU A 1 193 ? -13.853 3.718 6.022 1.00 88.19 193 GLU A N 1
ATOM 1606 C CA . GLU A 1 193 ? -14.978 4.620 6.320 1.00 88.19 193 GLU A CA 1
ATOM 1607 C C . GLU A 1 193 ? -15.027 5.016 7.803 1.00 88.19 193 GLU A C 1
ATOM 1609 O O . GLU A 1 193 ? -15.290 6.163 8.143 1.00 88.19 193 GLU A O 1
ATOM 1614 N N . ASN A 1 194 ? -14.720 4.079 8.706 1.00 80.94 194 ASN A N 1
ATOM 1615 C CA . ASN A 1 194 ? -14.842 4.282 10.155 1.00 80.94 194 ASN A CA 1
ATOM 1616 C C . ASN A 1 194 ? -13.497 4.594 10.835 1.00 80.94 194 ASN A C 1
ATOM 1618 O O . ASN A 1 194 ? -13.305 4.291 12.017 1.00 80.94 194 ASN A O 1
ATOM 1622 N N . TYR A 1 195 ? -12.515 5.129 10.102 1.00 76.25 195 TYR A N 1
ATOM 1623 C CA . TYR A 1 195 ? -11.226 5.482 10.696 1.00 76.25 195 TYR A CA 1
ATOM 1624 C C . TYR A 1 195 ? -11.388 6.695 11.623 1.00 76.25 195 TYR A C 1
ATOM 1626 O O . TYR A 1 195 ? -11.569 7.812 11.142 1.00 76.25 195 TYR A O 1
ATOM 1634 N N . VAL A 1 196 ? -11.230 6.486 12.933 1.00 66.31 196 VAL A N 1
ATOM 1635 C CA . VAL A 1 196 ? -11.233 7.548 13.951 1.00 66.31 196 VAL A CA 1
ATOM 1636 C C . VAL A 1 196 ? -9.854 7.647 14.600 1.00 66.31 196 VAL A C 1
ATOM 1638 O O . VAL A 1 196 ? -9.300 6.652 15.077 1.00 66.31 196 VAL A O 1
ATOM 1641 N N . GLU A 1 197 ? -9.289 8.853 14.612 1.00 66.25 197 GLU A N 1
ATOM 1642 C CA . GLU A 1 197 ? -8.044 9.143 15.318 1.00 66.25 197 GLU A CA 1
ATOM 1643 C C . GLU A 1 197 ? -8.287 9.257 16.825 1.00 66.25 197 GLU A C 1
ATOM 1645 O O . GLU A 1 197 ? -9.272 9.841 17.268 1.00 66.25 197 GLU A O 1
ATOM 1650 N N . ILE A 1 198 ? -7.370 8.705 17.622 1.00 58.72 198 ILE A N 1
ATOM 1651 C CA . ILE A 1 198 ? -7.510 8.633 19.081 1.00 58.72 198 ILE A CA 1
ATOM 1652 C C . ILE A 1 198 ? -7.584 10.026 19.722 1.00 58.72 198 ILE A C 1
ATOM 1654 O O . ILE A 1 198 ? -8.215 10.144 20.760 1.00 58.72 198 ILE A O 1
ATOM 1658 N N . ASP A 1 199 ? -6.983 11.064 19.137 1.00 55.88 199 ASP A N 1
ATOM 1659 C CA . ASP A 1 199 ? -6.983 12.412 19.724 1.00 55.88 199 ASP A CA 1
ATOM 1660 C C . ASP A 1 199 ? -8.232 13.253 19.379 1.00 55.88 199 ASP A C 1
ATOM 1662 O O . ASP A 1 199 ? -8.475 14.243 20.057 1.00 55.88 199 ASP A O 1
ATOM 1666 N N . ASN A 1 200 ? -9.074 12.818 18.430 1.00 55.66 200 ASN A N 1
ATOM 1667 C CA . ASN A 1 200 ? -10.335 13.482 18.038 1.00 55.66 200 ASN A CA 1
ATOM 1668 C C . ASN A 1 200 ? -11.570 12.694 18.501 1.00 55.66 200 ASN A C 1
ATOM 1670 O O . ASN A 1 200 ? -12.563 12.546 17.788 1.00 55.66 200 ASN A O 1
ATOM 1674 N N . TRP A 1 201 ? -11.495 12.112 19.691 1.00 66.69 201 TRP A N 1
ATOM 1675 C CA . TRP A 1 201 ? -12.634 11.427 20.279 1.00 66.69 201 TRP A CA 1
ATOM 1676 C C . TRP A 1 201 ? -13.477 12.419 21.086 1.00 66.69 201 TRP A C 1
ATOM 1678 O O . TRP A 1 201 ? -12.947 13.364 21.667 1.00 66.69 201 TRP A O 1
ATOM 1688 N N . ASP A 1 202 ? -14.788 12.189 21.134 1.00 74.25 202 ASP A N 1
ATOM 1689 C CA . ASP A 1 202 ? -15.730 12.996 21.914 1.00 74.25 202 ASP A CA 1
ATOM 1690 C C . ASP A 1 202 ? -15.436 12.847 23.412 1.00 74.25 202 ASP A C 1
ATOM 1692 O O . ASP A 1 202 ? -15.981 11.956 24.077 1.00 74.25 202 ASP A O 1
ATOM 1696 N N . THR A 1 203 ? -14.510 13.693 23.892 1.00 79.38 203 THR A N 1
ATOM 1697 C CA . THR A 1 203 ? -13.907 13.617 25.227 1.00 79.38 203 THR A CA 1
ATOM 1698 C C . THR A 1 203 ? -14.953 13.585 26.331 1.00 79.38 203 THR A C 1
ATOM 1700 O O . THR A 1 203 ? -14.855 12.841 27.310 1.00 79.38 203 THR A O 1
ATOM 1703 N N . GLU A 1 204 ? -16.006 14.364 26.145 1.00 84.56 204 GLU A N 1
ATOM 1704 C CA . GLU A 1 204 ? -17.091 14.491 27.097 1.00 84.56 204 GLU A CA 1
ATOM 1705 C C . GLU A 1 204 ? -17.946 13.231 27.150 1.00 84.56 204 GLU A C 1
ATOM 1707 O O . GLU A 1 204 ? -18.261 12.748 28.240 1.00 84.56 204 GLU A O 1
ATOM 1712 N N . LYS A 1 205 ? -18.249 12.616 26.005 1.00 86.75 205 LYS A N 1
ATOM 1713 C CA . LYS A 1 205 ? -19.099 11.422 25.951 1.00 86.75 205 LYS A CA 1
ATOM 1714 C C . LYS A 1 205 ? -18.488 10.206 26.641 1.00 86.75 205 LYS A C 1
ATOM 1716 O O . LYS A 1 205 ? -19.187 9.540 27.404 1.00 86.75 205 LYS A O 1
ATOM 1721 N N . LEU A 1 206 ? -17.196 9.903 26.468 1.00 87.62 206 LEU A N 1
ATOM 1722 C CA . LEU A 1 206 ? -16.557 8.832 27.268 1.00 87.62 206 LEU A CA 1
ATOM 1723 C C . LEU A 1 206 ? -16.461 9.228 28.732 1.00 87.62 206 LEU A C 1
ATOM 1725 O O . LEU A 1 206 ? -16.631 8.340 29.555 1.00 87.62 206 LEU A O 1
ATOM 1729 N N . LYS A 1 207 ? -16.153 10.494 29.072 1.00 88.75 207 LYS A N 1
ATOM 1730 C CA . LYS A 1 207 ? -16.099 10.928 30.477 1.00 88.75 207 LYS A CA 1
ATOM 1731 C C . LYS A 1 207 ? -17.453 10.691 31.128 1.00 88.75 207 LYS A C 1
ATOM 1733 O O . LYS A 1 207 ? -17.501 10.080 32.187 1.00 88.75 207 LYS A O 1
ATOM 1738 N N . LYS A 1 208 ? -18.542 11.076 30.460 1.00 88.88 208 LYS A N 1
ATOM 1739 C CA . LYS A 1 208 ? -19.922 10.842 30.888 1.00 88.88 208 LYS A CA 1
ATOM 1740 C C . LYS A 1 208 ? -20.203 9.354 31.067 1.00 88.88 208 LYS A C 1
ATOM 1742 O O . LYS A 1 208 ? -20.488 8.924 32.177 1.00 88.88 208 LYS A O 1
ATOM 1747 N N . MET A 1 209 ? -19.999 8.540 30.032 1.00 86.00 209 MET A N 1
ATOM 1748 C CA . MET A 1 209 ? -20.198 7.086 30.116 1.00 86.00 209 MET A CA 1
ATOM 1749 C C . MET A 1 209 ? -19.299 6.431 31.174 1.00 86.00 209 MET A C 1
ATOM 1751 O O . MET A 1 209 ? -19.680 5.456 31.831 1.00 86.00 209 MET A O 1
ATOM 1755 N N . TYR A 1 210 ? -18.084 6.952 31.349 1.00 87.38 210 TYR A N 1
ATOM 1756 C CA . TYR A 1 210 ? -17.183 6.510 32.390 1.00 87.38 210 TYR A CA 1
ATOM 1757 C C . TYR A 1 210 ? -17.736 6.903 33.765 1.00 87.38 210 TYR A C 1
ATOM 1759 O O . TYR A 1 210 ? -17.836 6.054 34.634 1.00 87.38 210 TYR A O 1
ATOM 1767 N N . ASN A 1 211 ? -18.176 8.123 33.998 1.00 84.25 211 ASN A N 1
ATOM 1768 C CA . ASN A 1 211 ? -18.712 8.516 35.300 1.00 84.25 211 ASN A CA 1
ATOM 1769 C C . ASN A 1 211 ? -20.043 7.804 35.616 1.00 84.25 211 ASN A C 1
ATOM 1771 O O . ASN A 1 211 ? -20.248 7.382 36.749 1.00 84.25 211 ASN A O 1
ATOM 1775 N N . GLU A 1 212 ? -20.861 7.515 34.601 1.00 82.25 212 GLU A N 1
ATOM 1776 C CA . GLU A 1 212 ? -22.094 6.711 34.685 1.00 82.25 212 GLU A CA 1
ATOM 1777 C C . GLU A 1 212 ? -21.854 5.211 34.961 1.00 82.25 212 GLU A C 1
ATOM 1779 O O . GLU A 1 212 ? -22.793 4.422 35.055 1.00 82.25 212 GLU A O 1
ATOM 1784 N N . GLY A 1 213 ? -20.599 4.763 35.068 1.00 79.25 213 GLY A N 1
ATOM 1785 C CA . GLY A 1 213 ? -20.292 3.396 35.490 1.00 79.25 213 GLY A CA 1
ATOM 1786 C C . GLY A 1 213 ? -20.209 2.358 34.365 1.00 79.25 213 GLY A C 1
ATOM 1787 O O . GLY A 1 213 ? -19.978 1.179 34.648 1.00 79.25 213 GLY A O 1
ATOM 1788 N N . TYR A 1 214 ? -20.297 2.746 33.087 1.00 77.81 214 TYR A N 1
ATOM 1789 C CA . TYR A 1 214 ? -20.225 1.796 31.969 1.00 77.81 214 TYR A CA 1
ATOM 1790 C C . TYR A 1 214 ? -18.899 1.019 31.961 1.00 77.81 214 TYR A C 1
ATOM 1792 O O . TYR A 1 214 ? -17.828 1.569 32.219 1.00 77.81 214 TYR A O 1
ATOM 1800 N N . VAL A 1 215 ? -18.940 -0.278 31.652 1.00 79.69 215 VAL A N 1
ATOM 1801 C CA . VAL A 1 215 ? -17.724 -1.097 31.491 1.00 79.69 215 VAL A CA 1
ATOM 1802 C C . VAL A 1 215 ? -17.063 -0.839 30.136 1.00 79.69 215 VAL A C 1
ATOM 1804 O O . VAL A 1 215 ? -17.752 -0.541 29.159 1.00 79.69 215 VAL A O 1
ATOM 1807 N N . TYR A 1 216 ? -15.738 -1.003 30.046 1.00 81.81 216 TYR A N 1
ATOM 1808 C CA . TYR A 1 216 ? -14.972 -0.677 28.831 1.00 81.81 216 TYR A CA 1
ATOM 1809 C C . TYR A 1 216 ? -15.506 -1.342 27.552 1.00 81.81 216 TYR A C 1
ATOM 1811 O O . TYR A 1 216 ? -15.585 -0.643 26.548 1.00 81.81 216 TYR A O 1
ATOM 1819 N N . PRO A 1 217 ? -15.949 -2.619 27.546 1.00 74.12 217 PRO A N 1
ATOM 1820 C CA . PRO A 1 217 ? -16.592 -3.205 26.365 1.00 74.12 217 PRO A CA 1
ATOM 1821 C C . PRO A 1 217 ? -17.870 -2.484 25.921 1.00 74.12 217 PRO A C 1
ATOM 1823 O O . PRO A 1 217 ? -18.075 -2.271 24.731 1.00 74.12 217 PRO A O 1
ATOM 1826 N N . LYS A 1 218 ? -18.724 -2.080 26.871 1.00 74.88 218 LYS A N 1
ATOM 1827 C CA . LYS A 1 218 ? -19.999 -1.404 26.579 1.00 74.88 218 LYS A CA 1
ATOM 1828 C C . LYS A 1 218 ? -19.760 -0.001 26.025 1.00 74.88 218 LYS A C 1
ATOM 1830 O O . LYS A 1 218 ? -20.451 0.423 25.106 1.00 74.88 218 LYS A O 1
ATOM 1835 N N . ILE A 1 219 ? -18.761 0.689 26.571 1.00 80.31 219 ILE A N 1
ATOM 1836 C CA . ILE A 1 219 ? -18.271 1.958 26.035 1.00 80.31 219 ILE A CA 1
ATOM 1837 C C . ILE A 1 219 ? -17.745 1.760 24.610 1.00 80.31 219 ILE A C 1
ATOM 1839 O O . ILE A 1 219 ? -18.184 2.449 23.699 1.00 80.31 219 ILE A O 1
ATOM 1843 N N . ALA A 1 220 ? -16.849 0.792 24.413 1.00 73.38 220 ALA A N 1
ATOM 1844 C CA . ALA A 1 220 ? -16.217 0.515 23.127 1.00 73.38 220 ALA A CA 1
ATOM 1845 C C . ALA A 1 220 ? -17.247 0.219 22.027 1.00 73.38 220 ALA A C 1
ATOM 1847 O O . ALA A 1 220 ? -17.160 0.781 20.941 1.00 73.38 220 ALA A O 1
ATOM 1848 N N . SER A 1 221 ? -18.269 -0.584 22.338 1.00 71.44 221 SER A N 1
ATOM 1849 C CA . SER A 1 221 ? -19.379 -0.875 21.425 1.00 71.44 221 SER A CA 1
ATOM 1850 C C . SER A 1 221 ? -20.178 0.377 21.049 1.00 71.44 221 SER A C 1
ATOM 1852 O O . SER A 1 221 ? -20.457 0.584 19.875 1.00 71.44 221 SER A O 1
ATOM 1854 N N . LYS A 1 222 ? -20.503 1.242 22.017 1.00 75.94 222 LYS A N 1
ATOM 1855 C CA . LYS A 1 222 ? -21.245 2.493 21.774 1.00 75.94 222 LYS A CA 1
ATOM 1856 C C . LYS A 1 222 ? -20.429 3.566 21.049 1.00 75.94 222 LYS A C 1
ATOM 1858 O O . LYS A 1 222 ? -21.020 4.432 20.416 1.00 75.94 222 LYS A O 1
ATOM 1863 N N . LEU A 1 223 ? -19.103 3.529 21.169 1.00 73.94 223 LEU A N 1
ATOM 1864 C CA . LEU A 1 223 ? -18.182 4.458 20.506 1.00 73.94 223 LEU A CA 1
ATOM 1865 C C . LEU A 1 223 ? -17.580 3.888 19.210 1.00 73.94 223 LEU A C 1
ATOM 1867 O O . LEU A 1 223 ? -16.719 4.527 18.615 1.00 73.94 223 LEU A O 1
ATOM 1871 N N . GLY A 1 224 ? -17.978 2.685 18.784 1.00 66.88 224 GLY A N 1
ATOM 1872 C CA . GLY A 1 224 ? -17.483 2.071 17.548 1.00 66.88 224 GLY A CA 1
ATOM 1873 C C . GLY A 1 224 ? -15.979 1.766 17.540 1.00 66.88 224 GLY A C 1
ATOM 1874 O O . GLY A 1 224 ? -15.370 1.687 16.475 1.00 66.88 224 GLY A O 1
ATOM 1875 N N . CYS A 1 225 ? -15.348 1.598 18.706 1.00 67.06 225 CYS A N 1
ATOM 1876 C CA . CYS A 1 225 ? -13.898 1.432 18.825 1.00 67.06 225 CYS A CA 1
ATOM 1877 C C . CYS A 1 225 ? -13.510 0.149 19.575 1.00 67.06 225 CYS A C 1
ATOM 1879 O O . CYS A 1 225 ? -14.350 -0.628 20.027 1.00 67.06 225 CYS A O 1
ATOM 1881 N N . SER A 1 226 ? -12.206 -0.127 19.684 1.00 69.81 226 SER A N 1
ATOM 1882 C CA . SER A 1 226 ? -11.741 -1.302 20.426 1.00 69.81 226 SER A CA 1
ATOM 1883 C C . SER A 1 226 ? -11.757 -1.045 21.936 1.00 69.81 226 SER A C 1
ATOM 1885 O O . SER A 1 226 ? -11.477 0.059 22.404 1.00 69.81 226 SER A O 1
ATOM 1887 N N . ARG A 1 227 ? -11.974 -2.097 22.732 1.00 74.12 227 ARG A N 1
ATOM 1888 C CA . ARG A 1 227 ? -11.828 -2.037 24.198 1.00 74.12 227 ARG A CA 1
ATOM 1889 C C . ARG A 1 227 ? -10.456 -1.492 24.626 1.00 74.12 227 ARG A C 1
ATOM 1891 O O . ARG A 1 227 ? -10.366 -0.757 25.606 1.00 74.12 227 ARG A O 1
ATOM 1898 N N . PHE A 1 228 ? -9.394 -1.843 23.900 1.00 74.12 228 PHE A N 1
ATOM 1899 C CA . PHE A 1 228 ? -8.043 -1.341 24.166 1.00 74.12 228 PHE A CA 1
ATOM 1900 C C . PHE A 1 228 ? -7.928 0.166 23.917 1.00 74.12 228 PHE A C 1
ATOM 1902 O O . PHE A 1 228 ? -7.262 0.847 24.689 1.00 74.12 228 PHE A O 1
ATOM 1909 N N . THR A 1 229 ? -8.619 0.691 22.902 1.00 76.69 229 THR A N 1
ATOM 1910 C CA . THR A 1 229 ? -8.705 2.134 22.632 1.00 76.69 229 THR A CA 1
ATOM 1911 C C . THR A 1 229 ? -9.314 2.859 23.828 1.00 76.69 229 THR A C 1
ATOM 1913 O O . THR A 1 229 ? -8.686 3.761 24.371 1.00 76.69 229 THR A O 1
ATOM 1916 N N . VAL A 1 230 ? -10.474 2.397 24.307 1.00 81.56 230 VAL A N 1
ATOM 1917 C CA . VAL A 1 230 ? -11.138 2.941 25.505 1.00 81.56 230 VAL A CA 1
ATOM 1918 C C . VAL A 1 230 ? -10.221 2.896 26.727 1.00 81.56 230 VAL A C 1
ATOM 1920 O O . VAL A 1 230 ? -10.087 3.880 27.448 1.00 81.56 230 VAL A O 1
ATOM 1923 N N . MET A 1 231 ? -9.559 1.761 26.952 1.00 82.12 231 MET A N 1
ATOM 1924 C CA . MET A 1 231 ? -8.648 1.582 28.081 1.00 82.12 231 MET A CA 1
ATOM 1925 C C . MET A 1 231 ? -7.459 2.551 28.027 1.00 82.12 231 MET A C 1
ATOM 1927 O O . MET A 1 231 ? -7.113 3.137 29.049 1.00 82.12 231 MET A O 1
ATOM 1931 N N . ASN A 1 232 ? -6.844 2.727 26.855 1.00 81.81 232 ASN A N 1
ATOM 1932 C CA . ASN A 1 232 ? -5.705 3.627 26.675 1.00 81.81 232 ASN A CA 1
ATOM 1933 C C . ASN A 1 232 ? -6.114 5.096 26.828 1.00 81.81 232 ASN A C 1
ATOM 1935 O O . ASN A 1 232 ? -5.394 5.848 27.480 1.00 81.81 232 ASN A O 1
ATOM 1939 N N . LEU A 1 233 ? -7.278 5.480 26.292 1.00 84.94 233 LEU A N 1
ATOM 1940 C CA . LEU A 1 233 ? -7.845 6.819 26.455 1.00 84.94 233 LEU A CA 1
ATOM 1941 C C . LEU A 1 233 ? -8.083 7.142 27.927 1.00 84.94 233 LEU A C 1
ATOM 1943 O O . LEU A 1 233 ? -7.525 8.105 28.438 1.00 84.94 233 LEU A O 1
ATOM 1947 N N . ILE A 1 234 ? -8.817 6.287 28.643 1.00 86.94 234 ILE A N 1
ATOM 1948 C CA . ILE A 1 234 ? -9.069 6.476 30.078 1.00 86.94 234 ILE A CA 1
ATOM 1949 C C . ILE A 1 234 ? -7.750 6.524 30.856 1.00 86.94 234 ILE A C 1
ATOM 1951 O O . ILE A 1 234 ? -7.599 7.351 31.747 1.00 86.94 234 ILE A O 1
ATOM 1955 N N . LYS A 1 235 ? -6.768 5.674 30.521 1.00 85.94 235 LYS A N 1
ATOM 1956 C CA . LYS A 1 235 ? -5.455 5.690 31.181 1.00 85.94 235 LYS A CA 1
ATOM 1957 C C . LYS A 1 235 ? -4.738 7.034 30.995 1.00 85.94 235 LYS A C 1
ATOM 1959 O O . LYS A 1 235 ? -4.217 7.551 31.978 1.00 85.94 235 LYS A O 1
ATOM 1964 N N . LYS A 1 236 ? -4.754 7.597 29.780 1.00 84.38 236 LYS A N 1
ATOM 1965 C CA . LYS A 1 236 ? -4.208 8.931 29.470 1.00 84.38 236 LYS A CA 1
ATOM 1966 C C . LYS A 1 236 ? -4.921 10.020 30.286 1.00 84.38 236 LYS A C 1
ATOM 1968 O O . LYS A 1 236 ? -4.257 10.792 30.969 1.00 84.38 236 LYS A O 1
ATOM 1973 N N . MET A 1 237 ? -6.253 9.985 30.326 1.00 87.75 237 MET A N 1
ATOM 1974 C CA . MET A 1 237 ? -7.065 10.961 31.068 1.00 87.75 237 MET A CA 1
ATOM 1975 C C . MET A 1 237 ? -6.895 10.906 32.592 1.00 87.75 237 MET A C 1
ATOM 1977 O O . MET A 1 237 ? -7.065 11.892 33.304 1.00 87.75 237 MET A O 1
ATOM 1981 N N . LEU A 1 238 ? -6.613 9.718 33.128 1.00 87.25 238 LEU A N 1
ATOM 1982 C CA . LEU A 1 238 ? -6.291 9.563 34.543 1.00 87.25 238 LEU A CA 1
ATOM 1983 C C . LEU A 1 238 ? -4.890 10.110 34.847 1.00 87.25 238 LEU A C 1
ATOM 1985 O O . LEU A 1 238 ? -4.684 10.657 35.926 1.00 87.25 238 LEU A O 1
ATOM 1989 N N . SER A 1 239 ? -3.933 9.967 33.919 1.00 85.69 239 SER A N 1
ATOM 1990 C CA . SER A 1 239 ? -2.573 10.493 34.099 1.00 85.69 239 SER A CA 1
ATOM 1991 C C . SER A 1 239 ? -2.488 12.014 33.975 1.00 85.69 239 SER A C 1
ATOM 1993 O O . SER A 1 239 ? -1.772 12.630 34.755 1.00 85.69 239 SER A O 1
ATOM 1995 N N . ASP A 1 240 ? -3.240 12.622 33.054 1.00 87.19 240 ASP A N 1
ATOM 1996 C CA . ASP A 1 240 ? -3.287 14.083 32.876 1.00 87.19 240 ASP A CA 1
ATOM 1997 C C . ASP A 1 240 ? -4.295 14.779 33.816 1.00 87.19 240 ASP A C 1
ATOM 1999 O O . ASP A 1 240 ? -4.488 15.989 33.740 1.00 87.19 240 ASP A O 1
ATOM 2003 N N . LYS A 1 241 ? -4.924 14.016 34.725 1.00 85.19 241 LYS A N 1
ATOM 2004 C CA . LYS A 1 241 ? -5.923 14.466 35.710 1.00 85.19 241 LYS A CA 1
ATOM 2005 C C . LYS A 1 241 ? -7.212 15.050 35.107 1.00 85.19 241 LYS A C 1
ATOM 2007 O O . LYS A 1 241 ? -8.037 15.577 35.852 1.00 85.19 241 LYS A O 1
ATOM 2012 N N . SER A 1 242 ? -7.457 14.889 33.804 1.00 85.12 242 SER A N 1
ATOM 2013 C CA . SER A 1 242 ? -8.709 15.309 33.152 1.00 85.12 242 SER A CA 1
ATOM 2014 C C . SER A 1 242 ? -9.915 14.414 33.485 1.00 85.12 242 SER A C 1
ATOM 2016 O O . SER A 1 242 ? -11.057 14.760 33.153 1.00 85.12 242 SER A O 1
ATOM 2018 N N . LEU A 1 243 ? -9.678 13.272 34.141 1.00 86.50 243 LEU A N 1
ATOM 2019 C CA . LEU A 1 243 ? -10.681 12.338 34.649 1.00 86.50 243 LEU A CA 1
ATOM 2020 C C . LEU A 1 243 ? -10.303 11.863 36.059 1.00 86.50 243 LEU A C 1
ATOM 2022 O O . LEU A 1 243 ? -9.144 11.563 36.339 1.00 86.50 243 LEU A O 1
ATOM 2026 N N . LYS A 1 244 ? -11.291 11.733 36.951 1.00 86.12 244 LYS A N 1
ATOM 2027 C CA . LYS A 1 244 ? -11.088 11.155 38.287 1.00 86.12 244 LYS A CA 1
ATOM 2028 C C . LYS A 1 244 ? -11.307 9.646 38.247 1.00 86.12 244 LYS A C 1
ATOM 2030 O O . LYS A 1 244 ? -12.250 9.153 37.628 1.00 86.12 244 LYS A O 1
ATOM 2035 N N . LYS A 1 245 ? -10.444 8.895 38.934 1.00 81.62 245 LYS A N 1
ATOM 2036 C CA . LYS A 1 245 ? -10.606 7.444 39.092 1.00 81.62 245 LYS A CA 1
ATOM 2037 C C . LYS A 1 245 ? -11.935 7.177 39.799 1.00 81.62 245 LYS A C 1
ATOM 2039 O O . LYS A 1 245 ? -12.196 7.772 40.842 1.00 81.62 245 LYS A O 1
ATOM 2044 N N . ARG A 1 246 ? -12.764 6.274 39.261 1.00 77.38 246 ARG A N 1
ATOM 2045 C CA . ARG A 1 246 ? -13.976 5.839 39.977 1.00 77.38 246 ARG A CA 1
ATOM 2046 C C . ARG A 1 246 ? -13.582 5.319 41.351 1.00 77.38 246 ARG A C 1
ATOM 2048 O O . ARG A 1 246 ? -12.641 4.525 41.451 1.00 77.38 246 ARG A O 1
ATOM 2055 N N . SER A 1 247 ? -14.332 5.701 42.381 1.00 60.56 247 SER A N 1
ATOM 2056 C CA . SER A 1 247 ? -14.231 5.031 43.668 1.00 60.56 247 SER A CA 1
ATOM 2057 C C . SER A 1 247 ? -14.563 3.558 43.441 1.00 60.56 247 SER A C 1
ATOM 2059 O O . SER A 1 247 ? -15.659 3.181 43.023 1.00 60.56 247 SER A O 1
ATOM 2061 N N . SER A 1 248 ? -13.575 2.691 43.637 1.00 51.34 248 SER A N 1
ATOM 2062 C CA . SER A 1 248 ? -13.791 1.254 43.627 1.00 51.34 248 SER A CA 1
ATOM 2063 C C . SER A 1 248 ? -14.480 0.876 44.932 1.00 51.34 248 SER A C 1
ATOM 2065 O O . SER A 1 248 ? -13.879 0.229 45.783 1.00 51.34 248 SER A O 1
ATOM 2067 N N . LYS A 1 249 ? -15.747 1.274 45.113 1.00 48.28 249 LYS A N 1
ATOM 2068 C CA . LYS A 1 249 ? -16.599 0.539 46.044 1.00 48.28 249 LYS A CA 1
ATOM 2069 C C . LYS A 1 249 ? -16.639 -0.879 45.494 1.00 48.28 249 LYS A C 1
ATOM 2071 O O . LYS A 1 249 ? -17.077 -1.100 44.363 1.00 48.28 249 LYS A O 1
ATOM 2076 N N . ILE A 1 250 ? -16.097 -1.833 46.248 1.00 47.97 250 ILE A N 1
ATOM 2077 C CA . ILE A 1 250 ? -16.261 -3.252 45.953 1.00 47.97 250 ILE A CA 1
ATOM 2078 C C . ILE A 1 250 ? -17.764 -3.502 46.048 1.00 47.97 250 ILE A C 1
ATOM 2080 O O . ILE A 1 250 ? -18.306 -3.707 47.129 1.00 47.97 250 ILE A O 1
ATOM 2084 N N . VAL A 1 251 ? -18.463 -3.412 44.917 1.00 52.84 251 VAL A N 1
ATOM 2085 C CA . VAL A 1 251 ? -19.868 -3.791 44.845 1.00 52.84 251 VAL A CA 1
ATOM 2086 C C . VAL A 1 251 ? -19.882 -5.303 45.011 1.00 52.84 251 VAL A C 1
ATOM 2088 O O . VAL A 1 251 ? -19.629 -6.043 44.055 1.00 52.84 251 VAL A O 1
ATOM 2091 N N . LYS A 1 252 ? -20.110 -5.767 46.245 1.00 55.00 252 LYS A N 1
ATOM 2092 C CA . LYS A 1 252 ? -20.426 -7.167 46.530 1.00 55.00 252 LYS A CA 1
ATOM 2093 C C . LYS A 1 252 ? -21.745 -7.472 45.820 1.00 55.00 252 LYS A C 1
ATOM 2095 O O . LYS A 1 252 ? -22.824 -7.193 46.334 1.00 55.00 252 LYS A O 1
ATOM 2100 N N . ARG A 1 253 ? -21.661 -7.971 44.585 1.00 71.19 253 ARG A N 1
ATOM 2101 C CA . ARG A 1 253 ? -22.831 -8.460 43.851 1.00 71.19 253 ARG A CA 1
ATOM 2102 C C . ARG A 1 253 ? -23.316 -9.721 44.552 1.00 71.19 253 ARG A C 1
ATOM 2104 O O . ARG A 1 253 ? -22.498 -10.535 44.971 1.00 71.19 253 ARG A O 1
ATOM 2111 N N . LYS A 1 254 ? -24.630 -9.861 44.705 1.00 76.69 254 LYS A N 1
ATOM 2112 C CA . LYS A 1 254 ? -25.219 -11.065 45.294 1.00 76.69 254 LYS A CA 1
ATOM 2113 C C . LYS A 1 254 ? -25.131 -12.232 44.292 1.00 76.69 254 LYS A C 1
ATOM 2115 O O . LYS A 1 254 ? -25.103 -11.984 43.079 1.00 76.69 254 LYS A O 1
ATOM 2120 N N . PRO A 1 255 ? -25.091 -13.485 44.768 1.00 78.31 255 PRO A N 1
ATOM 2121 C CA . PRO A 1 255 ? -25.247 -14.655 43.913 1.00 78.31 255 PRO A CA 1
ATOM 2122 C C . PRO A 1 255 ? -26.547 -14.575 43.114 1.00 78.31 255 PRO A C 1
ATOM 2124 O O . PRO A 1 255 ? -27.545 -14.019 43.582 1.00 78.31 255 PRO A O 1
ATOM 2127 N N . LEU A 1 256 ? -26.549 -15.124 41.902 1.00 79.75 256 LEU A N 1
ATOM 2128 C CA . LEU A 1 256 ? -27.772 -15.166 41.111 1.00 79.75 256 LEU A CA 1
ATOM 2129 C C . LEU A 1 256 ? -28.734 -16.221 41.699 1.00 79.75 256 LEU A C 1
ATOM 2131 O O . LEU A 1 256 ? -28.315 -17.364 41.886 1.00 79.75 256 LEU A O 1
ATOM 2135 N N . PRO A 1 257 ? -30.015 -15.890 41.959 1.00 80.31 257 PRO A N 1
ATOM 2136 C CA . PRO A 1 257 ? -30.985 -16.865 42.457 1.00 80.31 257 PRO A CA 1
ATOM 2137 C C . PRO A 1 257 ? -31.130 -18.060 41.505 1.00 80.31 257 PRO A C 1
ATOM 2139 O O . PRO A 1 257 ? -31.145 -17.864 40.285 1.00 80.31 257 PRO A O 1
ATOM 2142 N N . LYS A 1 258 ? -31.318 -19.277 42.045 1.00 73.44 258 LYS A N 1
ATOM 2143 C CA . LYS A 1 258 ? -31.485 -20.519 41.255 1.00 73.44 258 LYS A CA 1
ATOM 2144 C C . LYS A 1 258 ? -32.554 -20.381 40.159 1.00 73.44 258 LYS A C 1
ATOM 2146 O O . LYS A 1 258 ? -32.325 -20.793 39.027 1.00 73.44 258 LYS A O 1
ATOM 2151 N N . SER A 1 259 ? -33.664 -19.698 40.448 1.00 76.06 259 SER A N 1
ATOM 2152 C CA . SER A 1 259 ? -34.757 -19.446 39.493 1.00 76.06 259 SER A CA 1
ATOM 2153 C C . SER A 1 259 ? -34.350 -18.616 38.265 1.00 76.06 259 SER A C 1
ATOM 2155 O O . SER A 1 259 ? -34.929 -18.760 37.190 1.00 76.06 259 SER A O 1
ATOM 2157 N N . LYS A 1 260 ? -33.336 -17.749 38.394 1.00 76.81 260 LYS A N 1
ATOM 2158 C CA . LYS A 1 260 ? -32.809 -16.913 37.299 1.00 76.81 260 LYS A CA 1
ATOM 2159 C C . LYS A 1 260 ? -31.564 -17.510 36.641 1.00 76.81 260 LYS A C 1
ATOM 2161 O O . LYS A 1 260 ? -31.162 -17.016 35.588 1.00 76.81 260 LYS A O 1
ATOM 2166 N N . PHE A 1 261 ? -30.970 -18.544 37.239 1.00 74.62 261 PHE A N 1
ATOM 2167 C CA . PHE A 1 261 ? -29.729 -19.174 36.792 1.00 74.62 261 PHE A CA 1
ATOM 2168 C C . PHE A 1 261 ? -29.852 -19.740 35.376 1.00 74.62 261 PHE A C 1
ATOM 2170 O O . PHE A 1 261 ? -29.151 -19.288 34.472 1.00 74.62 261 PHE A O 1
ATOM 2177 N N . TYR A 1 262 ? -30.820 -20.631 35.151 1.00 73.25 262 TYR A N 1
ATOM 2178 C CA . TYR A 1 262 ? -31.009 -21.294 33.858 1.00 73.25 262 TYR A CA 1
ATOM 2179 C C . TYR A 1 262 ? -31.385 -20.320 32.735 1.00 73.25 262 TYR A C 1
ATOM 2181 O O . TYR A 1 262 ? -30.815 -20.382 31.650 1.00 73.25 262 TYR A O 1
ATOM 2189 N N . LYS A 1 263 ? -32.246 -19.329 33.014 1.00 78.88 263 LYS A N 1
ATOM 2190 C CA . LYS A 1 263 ? -32.648 -18.306 32.026 1.00 78.88 263 LYS A CA 1
ATOM 2191 C C . LYS A 1 263 ? -31.484 -17.424 31.561 1.00 78.88 263 LYS A C 1
ATOM 2193 O O . LYS A 1 263 ? -31.473 -16.936 30.436 1.00 78.88 263 LYS A O 1
ATOM 2198 N N . LYS A 1 264 ? -30.510 -17.175 32.440 1.00 81.62 264 LYS A N 1
ATOM 2199 C CA . LYS A 1 264 ? -29.352 -16.310 32.165 1.00 81.62 264 LYS A CA 1
ATOM 2200 C C . LYS A 1 264 ? -28.128 -17.075 31.667 1.00 81.62 264 LYS A C 1
ATOM 2202 O O . LYS A 1 264 ? -27.212 -16.438 31.148 1.00 81.62 264 LYS A O 1
ATOM 2207 N N . ARG A 1 265 ? -28.139 -18.403 31.798 1.00 82.06 265 ARG A N 1
ATOM 2208 C CA . ARG A 1 265 ? -27.053 -19.315 31.443 1.00 82.06 265 ARG A CA 1
ATOM 2209 C C . ARG A 1 265 ? -26.578 -19.091 30.010 1.00 82.06 265 ARG A C 1
ATOM 2211 O O . ARG A 1 265 ? -25.483 -18.575 29.830 1.00 82.06 265 ARG A O 1
ATOM 2218 N N . TYR A 1 266 ? -27.432 -19.338 29.016 1.00 82.00 266 TYR A N 1
ATOM 2219 C CA . TYR A 1 266 ? -27.088 -19.215 27.591 1.00 82.00 266 TYR A CA 1
ATOM 2220 C C . TYR A 1 266 ? -26.436 -17.866 27.233 1.00 82.00 266 TYR A C 1
ATOM 2222 O O . TYR A 1 266 ? -25.443 -17.797 26.510 1.00 82.00 266 TYR A O 1
ATOM 2230 N N . LYS A 1 267 ? -26.942 -16.770 27.813 1.00 83.62 267 LYS A N 1
ATOM 2231 C CA . LYS A 1 267 ? -26.402 -15.422 27.594 1.00 83.62 267 LYS A CA 1
ATOM 2232 C C . LYS A 1 267 ? -24.986 -15.252 28.157 1.00 83.62 267 LYS A C 1
ATOM 2234 O O . LYS A 1 267 ? -24.165 -14.594 27.523 1.00 83.62 267 LYS A O 1
ATOM 2239 N N . MET A 1 268 ? -24.697 -15.829 29.326 1.00 83.56 268 MET A N 1
ATOM 2240 C CA . MET A 1 268 ? -23.349 -15.827 29.910 1.00 83.56 268 MET A CA 1
ATOM 2241 C C . MET A 1 268 ? -22.374 -16.675 29.104 1.00 83.56 268 MET A C 1
ATOM 2243 O O . MET A 1 268 ? -21.245 -16.240 28.889 1.00 83.56 268 MET A O 1
ATOM 2247 N N . GLU A 1 269 ? -22.816 -17.852 28.653 1.00 80.62 269 GLU A N 1
ATOM 2248 C CA . GLU A 1 269 ? -22.012 -18.747 27.815 1.00 80.62 269 GLU A CA 1
ATOM 2249 C C . GLU A 1 269 ? -21.580 -18.020 26.538 1.00 80.62 269 GLU A C 1
ATOM 2251 O O . GLU A 1 269 ? -20.390 -17.942 26.243 1.00 80.62 269 GLU A O 1
ATOM 2256 N N . LYS A 1 270 ? -22.528 -17.374 25.845 1.00 77.88 270 LYS A N 1
ATOM 2257 C CA . LYS A 1 270 ? -22.245 -16.595 24.634 1.00 77.88 270 LYS A CA 1
ATOM 2258 C C . LYS A 1 270 ? -21.230 -15.474 24.883 1.00 77.88 270 LYS A C 1
ATOM 2260 O O . LYS A 1 270 ? -20.241 -15.378 24.171 1.00 77.88 270 LYS A O 1
ATOM 2265 N N . MET A 1 271 ? -21.423 -14.672 25.935 1.00 78.19 271 MET A N 1
ATOM 2266 C CA . MET A 1 271 ? -20.488 -13.592 26.294 1.00 78.19 271 MET A CA 1
ATOM 2267 C C . MET A 1 271 ? -19.070 -14.097 26.572 1.00 78.19 271 MET A C 1
ATOM 2269 O O . MET A 1 271 ? -18.094 -13.430 26.230 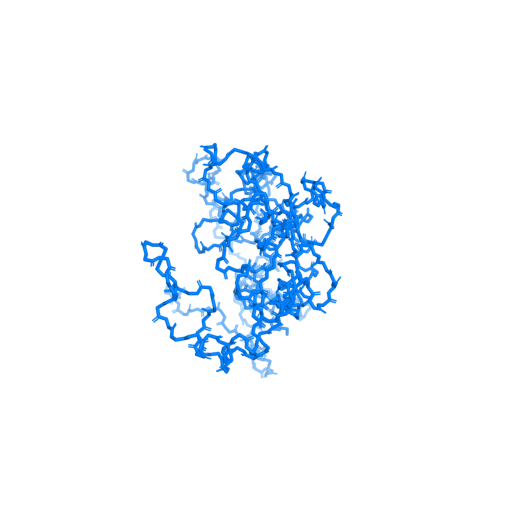1.00 78.19 271 MET A O 1
ATOM 2273 N N . TYR A 1 272 ? -18.956 -15.262 27.208 1.00 76.19 272 TYR A N 1
ATOM 2274 C CA . TYR A 1 272 ? -17.665 -15.880 27.472 1.00 76.19 272 TYR A CA 1
ATOM 2275 C C . TYR A 1 272 ? -16.997 -16.365 26.183 1.00 76.19 272 TYR A C 1
ATOM 2277 O O . TYR A 1 272 ? -15.822 -16.075 25.964 1.00 76.19 272 TYR A O 1
ATOM 2285 N N . LEU A 1 273 ? -17.747 -17.055 25.317 1.00 68.62 273 LEU A N 1
ATOM 2286 C CA . LEU A 1 273 ? -17.271 -17.526 24.012 1.00 68.62 273 LEU A CA 1
ATOM 2287 C C . LEU A 1 273 ? -16.852 -16.362 23.097 1.00 68.62 273 LEU A C 1
ATOM 2289 O O . LEU A 1 273 ? -15.865 -16.472 22.372 1.00 68.62 273 LEU A O 1
ATOM 2293 N N . ASP A 1 274 ? -17.511 -15.208 23.225 1.00 68.62 274 ASP A N 1
ATOM 2294 C CA . ASP A 1 274 ? -17.138 -13.949 22.565 1.00 68.62 274 ASP A CA 1
ATOM 2295 C C . ASP A 1 274 ? -15.868 -13.295 23.168 1.00 68.62 274 ASP A C 1
ATOM 2297 O O . ASP A 1 274 ? -15.416 -12.235 22.725 1.00 68.62 274 ASP A O 1
ATOM 2301 N N . GLY A 1 275 ? -15.256 -13.922 24.179 1.00 62.94 275 GLY A N 1
ATOM 2302 C CA . GLY A 1 275 ? -13.972 -13.535 24.763 1.00 62.94 275 GLY A CA 1
ATOM 2303 C C . GLY A 1 275 ? -14.053 -12.539 25.922 1.00 62.94 275 GLY A C 1
ATOM 2304 O O . GLY A 1 275 ? -13.027 -11.945 26.272 1.00 62.94 275 GLY A O 1
ATOM 2305 N N . MET A 1 276 ? -15.231 -12.330 26.524 1.00 70.81 276 MET A N 1
ATOM 2306 C CA . MET A 1 276 ? -15.354 -11.519 27.743 1.00 70.81 276 MET A CA 1
ATOM 2307 C C . MET A 1 276 ? -14.774 -12.243 28.962 1.00 70.81 276 MET A C 1
ATOM 2309 O O . MET A 1 276 ? -14.913 -13.453 29.124 1.00 70.81 276 MET A O 1
ATOM 2313 N N . ILE A 1 277 ? -14.162 -11.490 29.880 1.00 75.88 277 ILE A N 1
ATOM 2314 C CA . ILE A 1 277 ? -13.659 -12.052 31.144 1.00 75.88 277 ILE A CA 1
ATOM 2315 C C . ILE A 1 277 ? -14.778 -12.140 32.193 1.00 75.88 277 ILE A C 1
ATOM 2317 O O . ILE A 1 277 ? -15.718 -11.346 32.188 1.00 75.88 277 ILE A O 1
ATOM 2321 N N . ILE A 1 278 ? -14.628 -13.037 33.173 1.00 77.62 278 ILE A N 1
ATOM 2322 C CA . ILE A 1 278 ? -15.615 -13.296 34.243 1.00 77.62 278 ILE A CA 1
ATOM 2323 C C . ILE A 1 278 ? -16.124 -12.013 34.913 1.00 77.62 278 ILE A C 1
ATOM 2325 O O . ILE A 1 278 ? -17.328 -11.853 35.095 1.00 77.62 278 ILE A O 1
ATOM 2329 N N . LYS A 1 279 ? -15.227 -11.073 35.241 1.00 76.06 279 LYS A N 1
ATOM 2330 C CA . LYS A 1 279 ? -15.596 -9.807 35.901 1.00 76.06 279 LYS A CA 1
ATOM 2331 C C . LYS A 1 279 ? -16.558 -8.955 35.064 1.00 76.06 279 LYS A C 1
ATOM 2333 O O . LYS A 1 279 ? -17.393 -8.250 35.627 1.00 76.06 279 LYS A O 1
ATOM 2338 N N . GLU A 1 280 ? -16.450 -9.002 33.738 1.00 75.88 280 GLU A N 1
ATOM 2339 C CA . GLU A 1 280 ? -17.360 -8.284 32.839 1.00 75.88 280 GLU A CA 1
ATOM 2340 C C . GLU A 1 280 ? -18.706 -8.960 32.747 1.00 75.88 280 GLU A C 1
ATOM 2342 O O . GLU A 1 280 ? -19.720 -8.285 32.887 1.00 75.88 280 GLU A O 1
ATOM 2347 N N . ILE A 1 281 ? -18.710 -10.281 32.580 1.00 79.69 281 ILE A N 1
ATOM 2348 C CA . ILE A 1 281 ? -19.940 -11.068 32.529 1.00 79.69 281 ILE A CA 1
ATOM 2349 C C . ILE A 1 281 ? -20.714 -10.875 33.837 1.00 79.69 281 ILE A C 1
ATOM 2351 O O . ILE A 1 281 ? -21.886 -10.509 33.810 1.00 79.69 281 ILE A O 1
ATOM 2355 N N . ALA A 1 282 ? -20.041 -10.996 34.983 1.00 81.62 282 ALA A N 1
ATOM 2356 C CA . ALA A 1 282 ? -20.619 -10.766 36.306 1.00 81.62 282 ALA A CA 1
ATOM 2357 C C . ALA A 1 282 ? -21.199 -9.347 36.444 1.00 81.62 282 ALA A C 1
ATOM 2359 O O . ALA A 1 282 ? -22.294 -9.158 36.977 1.00 81.62 282 ALA A O 1
ATOM 2360 N N . SER A 1 283 ? -20.505 -8.339 35.902 1.00 77.81 283 SER A N 1
ATOM 2361 C CA . SER A 1 283 ? -21.012 -6.967 35.888 1.00 77.81 283 SER A CA 1
ATOM 2362 C C . SER A 1 283 ? -22.229 -6.778 34.988 1.00 77.81 283 SER A C 1
ATOM 2364 O O . SER A 1 283 ? -23.139 -6.055 35.380 1.00 77.81 283 SER A O 1
ATOM 2366 N N . ILE A 1 284 ? -22.251 -7.374 33.795 1.00 77.94 284 ILE A N 1
ATOM 2367 C CA . ILE A 1 284 ? -23.360 -7.219 32.843 1.00 77.94 284 ILE A CA 1
ATOM 2368 C C . ILE A 1 284 ? -24.598 -7.971 33.338 1.00 77.94 284 ILE A C 1
ATOM 2370 O O . ILE A 1 284 ? -25.724 -7.503 33.189 1.00 77.94 284 ILE A O 1
ATOM 2374 N N . MET A 1 285 ? -24.388 -9.127 33.961 1.00 82.25 285 MET A N 1
ATOM 2375 C CA . MET A 1 285 ? -25.463 -9.992 34.435 1.00 82.25 285 MET A CA 1
ATOM 2376 C C . MET A 1 285 ? -25.960 -9.654 35.838 1.00 82.25 285 MET A C 1
ATOM 2378 O O . MET A 1 285 ? -26.977 -10.214 36.270 1.00 82.25 285 MET A O 1
ATOM 2382 N N . ASN A 1 286 ? -25.273 -8.717 36.498 1.00 81.38 286 ASN A N 1
ATOM 2383 C CA . ASN A 1 286 ? -25.508 -8.267 37.861 1.00 81.38 286 ASN A CA 1
ATOM 2384 C C . ASN A 1 286 ? -25.528 -9.429 38.871 1.00 81.38 286 ASN A C 1
ATOM 2386 O O . ASN A 1 286 ? -26.483 -9.599 39.624 1.00 81.38 286 ASN A O 1
ATOM 2390 N N . CYS A 1 287 ? -24.483 -10.255 38.842 1.00 83.19 287 CYS A N 1
ATOM 2391 C CA . CYS A 1 287 ? -24.276 -11.366 39.771 1.00 83.19 287 CYS A CA 1
ATOM 2392 C C . CYS A 1 287 ? -22.824 -11.400 40.252 1.00 83.19 287 CYS A C 1
ATOM 2394 O O . CYS A 1 287 ? -21.965 -10.692 39.724 1.00 83.19 287 CYS A O 1
ATOM 2396 N N . ASP A 1 288 ? -22.533 -12.203 41.266 1.00 82.56 288 ASP A N 1
ATOM 2397 C CA . ASP A 1 288 ? -21.162 -12.412 41.718 1.00 82.56 288 ASP A CA 1
ATOM 2398 C C . ASP A 1 288 ? -20.308 -13.183 40.690 1.00 82.56 288 ASP A C 1
ATOM 2400 O O . ASP A 1 288 ? -20.802 -13.831 39.762 1.00 82.56 288 ASP A O 1
ATOM 2404 N N . ASN A 1 289 ? -18.985 -13.101 40.853 1.00 81.75 289 ASN A N 1
ATOM 2405 C CA . ASN A 1 289 ? -18.045 -13.805 39.976 1.00 81.75 289 ASN A CA 1
ATOM 2406 C C . ASN A 1 289 ? -18.174 -15.331 40.115 1.00 81.75 289 ASN A C 1
ATOM 2408 O O . ASN A 1 289 ? -17.920 -16.046 39.147 1.00 81.75 289 ASN A O 1
ATOM 2412 N N . LYS A 1 290 ? -18.572 -15.821 41.301 1.00 83.94 290 LYS A N 1
ATOM 2413 C CA . LYS A 1 290 ? -18.725 -17.253 41.585 1.00 83.94 290 LYS A CA 1
ATOM 2414 C C . LYS A 1 290 ? -19.882 -17.859 40.790 1.00 83.94 290 LYS A C 1
ATOM 2416 O O . LYS A 1 290 ? -19.704 -18.925 40.219 1.00 83.94 290 LYS A O 1
ATOM 2421 N N . THR A 1 291 ? -21.005 -17.150 40.632 1.00 84.75 291 THR A N 1
ATOM 2422 C CA . THR A 1 291 ? -22.098 -17.583 39.741 1.00 84.75 291 THR A CA 1
ATOM 2423 C C . THR A 1 291 ? -21.596 -17.819 38.315 1.00 84.75 291 THR A C 1
ATOM 2425 O O . THR A 1 291 ? -21.906 -18.845 37.713 1.00 84.75 291 THR A O 1
ATOM 2428 N N . VAL A 1 292 ? -20.819 -16.879 37.765 1.00 83.38 292 VAL A N 1
ATOM 2429 C CA . VAL A 1 292 ? -20.301 -16.998 36.393 1.00 83.38 292 VAL A CA 1
ATOM 2430 C C . VAL A 1 292 ? -19.315 -18.161 36.289 1.00 83.38 292 VAL A C 1
ATOM 2432 O O . VAL A 1 292 ? -19.409 -18.939 35.348 1.00 83.38 292 VAL A O 1
ATOM 2435 N N . LEU A 1 293 ? -18.410 -18.316 37.262 1.00 83.62 293 LEU A N 1
ATOM 2436 C CA . LEU A 1 293 ? -17.473 -19.444 37.328 1.00 83.62 293 LEU A CA 1
ATOM 2437 C C . LEU A 1 293 ? -18.193 -20.796 37.347 1.00 83.62 293 LEU A C 1
ATOM 2439 O O . LEU A 1 293 ? -17.850 -21.659 36.547 1.00 83.62 293 LEU A O 1
ATOM 2443 N N . ASN A 1 294 ? -19.229 -20.944 38.175 1.00 83.19 294 ASN A N 1
ATOM 2444 C 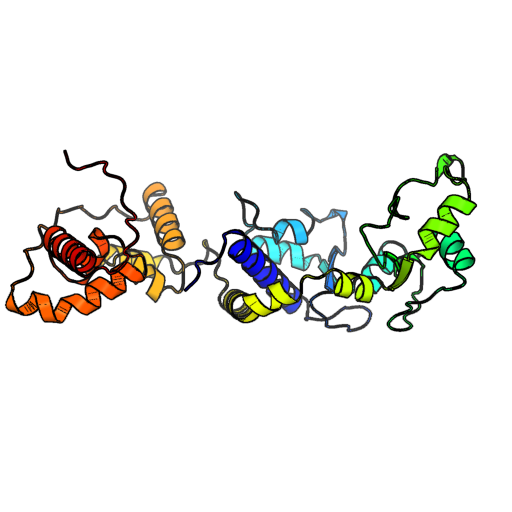CA . ASN A 1 294 ? -20.010 -22.179 38.260 1.00 83.19 294 ASN A CA 1
ATOM 2445 C C . ASN A 1 294 ? -20.659 -22.543 36.912 1.00 83.19 294 ASN A C 1
ATOM 2447 O O . ASN A 1 294 ? -20.719 -23.713 36.552 1.00 83.19 294 ASN A O 1
ATOM 2451 N N . ILE A 1 295 ? -21.118 -21.552 36.137 1.00 78.44 295 ILE A N 1
ATOM 2452 C CA . ILE A 1 295 ? -21.660 -21.786 34.785 1.00 78.44 295 ILE A CA 1
ATOM 2453 C C . ILE A 1 295 ? -20.565 -22.260 33.827 1.00 78.44 295 ILE A C 1
ATOM 2455 O O . ILE A 1 295 ? -20.796 -23.174 33.040 1.00 78.44 295 ILE A O 1
ATOM 2459 N N . MET A 1 296 ? -19.367 -21.677 33.910 1.00 78.50 296 MET A N 1
ATOM 2460 C CA . MET A 1 296 ? -18.232 -22.106 33.085 1.00 78.50 296 MET A CA 1
ATOM 2461 C C . MET A 1 296 ? -17.735 -23.509 33.462 1.00 78.50 296 MET A C 1
ATOM 2463 O O . MET A 1 296 ? -17.284 -24.252 32.595 1.00 78.50 296 MET A O 1
ATOM 2467 N N . GLU A 1 297 ? -17.832 -23.899 34.735 1.00 78.88 297 GLU A N 1
ATOM 2468 C CA . GLU A 1 297 ? -17.538 -25.266 35.179 1.00 78.88 297 GLU A CA 1
ATOM 2469 C C . GLU A 1 297 ? -18.583 -26.273 34.685 1.00 78.88 297 GLU A C 1
ATOM 2471 O O . GLU A 1 297 ? -18.204 -27.347 34.222 1.00 78.88 297 GLU A O 1
ATOM 2476 N N . LEU A 1 298 ? -19.876 -25.928 34.718 1.00 76.50 298 LEU A N 1
ATOM 2477 C CA . LEU A 1 298 ? -20.942 -26.762 34.144 1.00 76.50 298 LEU A CA 1
ATOM 2478 C C . LEU A 1 298 ? -20.751 -26.971 32.639 1.00 76.50 298 LEU A C 1
ATOM 2480 O O . LEU A 1 298 ? -20.795 -28.102 32.172 1.00 76.50 298 LEU A O 1
ATOM 2484 N N . LEU A 1 299 ? -20.459 -25.898 31.899 1.00 71.75 299 LEU A N 1
ATOM 2485 C CA . LEU A 1 299 ? -20.112 -25.961 30.477 1.00 71.75 299 LEU A CA 1
ATOM 2486 C C . LEU A 1 299 ? -18.990 -26.960 30.182 1.00 71.75 299 LEU A C 1
ATOM 2488 O O . LEU A 1 299 ? -19.046 -27.698 29.202 1.00 71.75 299 LEU A O 1
ATOM 2492 N N . ARG A 1 300 ? -17.972 -26.971 31.045 1.00 71.19 300 ARG A N 1
ATOM 2493 C CA . ARG A 1 300 ? -16.814 -27.850 30.907 1.00 71.19 300 ARG A CA 1
ATOM 2494 C C . ARG A 1 300 ? -17.174 -29.310 31.206 1.00 71.19 300 ARG A C 1
ATOM 2496 O O . ARG A 1 300 ? -16.696 -30.195 30.508 1.00 71.19 300 ARG A O 1
ATOM 2503 N N . LYS A 1 301 ? -18.037 -29.563 32.199 1.00 76.62 301 LYS A N 1
ATOM 2504 C CA . LYS A 1 301 ? -18.582 -30.906 32.479 1.00 76.62 301 LYS A CA 1
ATOM 2505 C C . LYS A 1 301 ? -19.442 -31.443 31.332 1.00 76.62 301 LYS A C 1
ATOM 2507 O O . LYS A 1 301 ? -19.483 -32.646 31.127 1.00 76.62 301 LYS A O 1
ATOM 2512 N N . GLU A 1 302 ? -20.081 -30.560 30.569 1.00 75.88 302 GLU A N 1
ATOM 2513 C CA . GLU A 1 302 ? -20.848 -30.898 29.361 1.00 75.88 302 GLU A CA 1
ATOM 2514 C C . GLU A 1 302 ? -19.972 -31.086 28.104 1.00 75.88 302 GLU A C 1
ATOM 2516 O O . GLU A 1 302 ? -20.500 -31.159 26.998 1.00 75.88 302 GLU A O 1
ATOM 2521 N N . GLY A 1 303 ? -18.639 -31.126 28.233 1.00 61.66 303 GLY A N 1
ATOM 2522 C CA . GLY A 1 303 ? -17.731 -31.396 27.111 1.00 61.66 303 GLY A CA 1
ATOM 2523 C C . GLY A 1 303 ? -17.601 -30.258 26.095 1.00 61.66 303 GLY A C 1
ATOM 2524 O O . GLY A 1 303 ? -17.018 -30.452 25.030 1.00 61.66 303 GLY A O 1
ATOM 2525 N N . ARG A 1 304 ? -18.109 -29.055 26.395 1.00 62.56 304 ARG A N 1
ATOM 2526 C CA . ARG A 1 304 ? -17.892 -27.886 25.534 1.00 62.56 304 ARG A CA 1
ATOM 2527 C C . ARG A 1 304 ? -16.474 -27.361 25.766 1.00 62.56 304 ARG A C 1
ATOM 2529 O O . ARG A 1 304 ? -16.107 -27.041 26.897 1.00 62.56 304 ARG A O 1
ATOM 2536 N N . ASP A 1 305 ? -15.672 -27.292 24.704 1.00 52.34 305 ASP A N 1
ATOM 2537 C CA . ASP A 1 305 ? -14.286 -26.824 24.771 1.00 52.34 305 ASP A CA 1
ATOM 2538 C C . ASP A 1 305 ? -14.257 -25.301 24.981 1.00 52.34 305 ASP A C 1
ATOM 2540 O O . ASP A 1 305 ? -14.660 -24.512 24.122 1.00 52.34 305 ASP A O 1
ATOM 2544 N N . VAL A 1 306 ? -13.859 -24.882 26.182 1.00 53.12 306 VAL A N 1
ATOM 2545 C CA . VAL A 1 306 ? -13.910 -23.488 26.632 1.00 53.12 306 VAL A CA 1
ATOM 2546 C C . VAL A 1 306 ? -12.480 -23.021 26.952 1.00 53.12 306 VAL A C 1
ATOM 2548 O O . VAL A 1 306 ? -11.972 -23.308 28.044 1.00 53.12 306 VAL A O 1
ATOM 2551 N N . PRO A 1 307 ? -11.811 -22.278 26.043 1.00 48.28 307 PRO A N 1
ATOM 2552 C CA . PRO A 1 307 ? -10.424 -21.850 26.223 1.00 48.28 307 PRO A CA 1
ATOM 2553 C C . PRO A 1 307 ? -10.258 -20.934 27.442 1.00 48.28 307 PRO A C 1
ATOM 2555 O O . PRO A 1 307 ? -10.753 -19.804 27.478 1.00 48.28 307 PRO A O 1
ATOM 2558 N N . MET A 1 308 ? -9.521 -21.394 28.457 1.00 46.25 308 MET A N 1
ATOM 2559 C CA . MET A 1 308 ? -9.349 -20.658 29.710 1.00 46.25 308 MET A CA 1
ATOM 2560 C C . MET A 1 308 ? -8.368 -19.483 29.532 1.00 46.25 308 MET A C 1
ATOM 2562 O O . MET A 1 308 ? -7.154 -19.633 29.659 1.00 46.25 308 MET A O 1
ATOM 2566 N N . ARG A 1 309 ? -8.869 -18.265 29.296 1.00 46.34 309 ARG A N 1
ATOM 2567 C CA . ARG A 1 309 ? -8.052 -17.036 29.394 1.00 46.34 309 ARG A CA 1
ATOM 2568 C C . ARG A 1 309 ? -8.055 -16.468 30.818 1.00 46.34 309 ARG A C 1
ATOM 2570 O O . ARG A 1 309 ? -8.475 -15.334 31.028 1.00 46.34 309 ARG A O 1
ATOM 2577 N N . TYR A 1 310 ? -7.577 -17.221 31.813 1.00 42.56 310 TYR A N 1
ATOM 2578 C CA . TYR A 1 310 ? -7.133 -16.613 33.077 1.00 42.56 310 TYR A CA 1
ATOM 2579 C C . TYR A 1 310 ? -6.023 -17.430 33.751 1.00 42.56 310 TYR A C 1
ATOM 2581 O O . TYR A 1 310 ? -6.229 -18.559 34.185 1.00 42.56 310 TYR A O 1
ATOM 2589 N N . ARG A 1 311 ? -4.829 -16.827 33.851 1.00 39.19 311 ARG A N 1
ATOM 2590 C CA . ARG A 1 311 ? -3.718 -17.313 34.680 1.00 39.19 311 ARG A CA 1
ATOM 2591 C C . ARG A 1 311 ? -4.149 -17.280 36.149 1.00 39.19 311 ARG A C 1
ATOM 2593 O O . ARG A 1 311 ? -4.575 -16.233 36.634 1.00 39.19 311 ARG A O 1
ATOM 2600 N N . ARG A 1 312 ? -3.972 -18.399 36.857 1.00 34.31 312 ARG A N 1
ATOM 2601 C CA . ARG A 1 312 ? -3.980 -18.509 38.326 1.00 34.31 312 ARG A CA 1
ATOM 2602 C C . ARG A 1 312 ? -2.925 -17.572 38.942 1.00 34.31 312 ARG A C 1
ATOM 2604 O O . ARG A 1 312 ? -1.828 -18.004 39.262 1.00 34.31 312 ARG A O 1
ATOM 2611 N N . ARG A 1 313 ? -3.207 -16.281 39.080 1.00 32.81 313 ARG A N 1
ATOM 2612 C CA . ARG A 1 313 ? -2.511 -15.375 40.007 1.00 32.81 313 ARG A CA 1
ATOM 2613 C C . ARG A 1 313 ? -3.564 -14.404 40.533 1.00 32.81 313 ARG A C 1
ATOM 2615 O O . ARG A 1 313 ? -4.238 -13.766 39.728 1.00 32.81 313 ARG A O 1
ATOM 2622 N N . ASN A 1 314 ? -3.709 -14.333 41.855 1.00 30.45 314 ASN A N 1
ATOM 2623 C CA . ASN A 1 314 ? -4.647 -13.497 42.631 1.00 30.45 314 ASN A CA 1
ATOM 2624 C C . ASN A 1 314 ? -5.923 -14.201 43.130 1.00 30.45 314 ASN A C 1
ATOM 2626 O O . ASN A 1 314 ? -7.005 -13.617 43.124 1.00 30.45 314 ASN A O 1
ATOM 2630 N N . LEU A 1 315 ? -5.774 -15.442 43.597 1.00 31.08 315 LEU A N 1
ATOM 2631 C CA . LEU A 1 315 ? -6.565 -15.970 44.713 1.00 31.08 315 LEU A CA 1
ATOM 2632 C C . LEU A 1 315 ? -5.589 -16.279 45.857 1.00 31.08 315 LEU A C 1
ATOM 2634 O O . LEU A 1 315 ? -5.172 -17.418 46.042 1.00 31.08 315 LEU A O 1
ATOM 2638 N N . LYS A 1 316 ? -5.146 -15.218 46.525 1.00 30.19 316 LYS A N 1
ATOM 2639 C CA . LYS A 1 316 ? -4.805 -15.201 47.944 1.00 30.19 316 LYS A CA 1
ATOM 2640 C C . LYS A 1 316 ? -5.473 -13.959 48.510 1.00 30.19 316 LYS A C 1
ATOM 2642 O O . LYS A 1 316 ? -5.445 -12.936 47.782 1.00 30.19 316 LYS A O 1
#